Protein AF-A0A397CH59-F1 (afdb_monomer)

Nearest PDB structures (foldseek):
  8id3-assembly1_R  TM=2.726E-01  e=2.733E+00  Homo sapiens
  3mcp-assembly1_A-2  TM=2.214E-01  e=2.429E+00  Parabacteroides distasonis ATCC 8503

Sequence (285 aa):
MMFSPLYADVLRYLHLVAGNGPWDLSLIMVASLFAWSWMGVLTCVQHVPCPVAWRHRPLAYSAPVFVNTNLALFLGLQMAKDRGFVEFFEFWADAHPLLGIQVHSVAMNAGAYGLDGTTPVIYKLLPDIAMCLGISWVVSIISAASSNGWDCRLDTAWTAHNSFLQSVGVPRWVTCMSLDKRNAIPIGKDKLYCKPSTLVLMGYTSVHSAAVMSMNTNAREENHAMEHFVLGIYDLIRAIMPVLRRRRPPRVHGTIQHNAFLSAKSTVTLDATRTFVYSRGECCG

Radius of gyration: 27.12 Å; Cα contacts (8 Å, |Δi|>4): 431; chains: 1; bounding box: 58×50×87 Å

Secondary structure (DSSP, 8-state):
----HHHHHHHHHHHHHH-HHHHHHHHHHHHHHHHHHHHHHHHHHTTSPPPTTTTT-PEE--HHHHHHHHHHHHHHHHHHTTTTTTSHHHHHH-S-BS-EEEETTEEEE-S-B-TT-PPPHHHHHHHHHHHHHHHHHHHHHHHHHHHHTS-SB---GGGGG-HHHHHH---SSEE-S--SGGGEEEETTTEEEE-HHHHHHTTEEEEEEHHHHHHTTS--------PEEEEEGGGHHHHHS-GGG-SSPPBP-EEEETTEEEEPPTT-B--TTS-EEEE----B-

Foldseek 3Di:
DDLDLVQLLVCLVCCVPPDDPSNLVNQLSNLQVVLVVVVVVLVVVQPPDFDPVQQQWAFEFASVQLSVQLSVQLSVVCVVVVVRDPCSPCLRFVFDQPDWDQDPNDTHRPPHTDPVGHDRNCVVSVVSSVVSNVVSRVVRLCVRCVVVVNDRIARQVLLVVFPLCVLVDDGRHYDNQPNHQVQWDDDPDDHTWHALVSCVVVQKFWKFFPVVVVVVVPDDDDDPFRKIFIFGNVCVVLLQDDLVPNPDFGFTQFIAGPQETDGDDRPDGPDSNTHIDTDSDDTHD

Organism: Aphanomyces astaci (NCBI:txid112090)

Mean predicted aligned error: 10.59 Å

pLDDT: mean 81.08, std 12.79, range [35.38, 97.31]

Solvent-accessible surface area (backbone atoms only — not comparable to full-atom values): 15897 Å² total; per-residue (Å²): 134,88,70,53,67,62,52,44,53,51,40,59,79,38,35,94,80,65,43,64,65,63,45,52,52,32,50,52,38,44,46,48,48,53,49,54,47,50,52,49,51,56,56,57,54,46,71,54,87,64,58,81,92,39,44,42,45,18,36,33,30,32,62,70,50,24,50,52,42,24,43,52,49,42,51,53,51,46,61,76,62,39,73,66,78,77,45,43,65,66,72,68,48,55,40,62,66,74,38,67,42,72,57,94,92,41,82,39,76,61,82,41,57,48,92,84,45,62,75,62,53,62,71,73,44,42,64,55,49,54,50,27,47,53,52,17,48,52,52,10,24,52,56,32,6,59,78,63,72,67,44,44,52,39,61,36,63,66,47,79,76,15,50,49,46,62,72,74,58,74,67,33,57,56,36,68,68,79,64,38,67,88,56,36,43,77,60,78,96,86,45,59,19,42,34,33,69,54,41,43,76,74,45,29,41,29,31,31,57,46,72,62,63,73,53,62,80,79,54,98,75,76,94,70,66,75,59,31,39,30,28,46,48,85,38,47,65,55,45,56,46,57,55,96,75,51,88,64,65,38,57,34,54,23,38,35,46,89,41,37,40,44,78,42,58,90,84,40,51,51,65,65,88,57,56,35,39,86,40,84,55,64,46,39,37

Structure (mmCIF, N/CA/C/O backbone):
data_AF-A0A397CH59-F1
#
_entry.id   AF-A0A397CH59-F1
#
loop_
_atom_site.group_PDB
_atom_site.id
_atom_site.type_symbol
_atom_site.label_atom_id
_atom_site.label_alt_id
_atom_site.label_comp_id
_atom_site.label_asym_id
_atom_site.label_entity_id
_atom_site.label_seq_id
_atom_site.pdbx_PDB_ins_code
_atom_site.Cartn_x
_atom_site.Cartn_y
_atom_site.Cartn_z
_atom_site.occupancy
_atom_site.B_iso_or_equiv
_atom_site.auth_seq_id
_atom_site.auth_comp_id
_atom_site.auth_asym_id
_atom_site.auth_atom_id
_atom_site.pdbx_PDB_model_num
ATOM 1 N N . MET A 1 1 ? -3.020 15.365 -5.190 1.00 41.78 1 MET A N 1
ATOM 2 C CA . MET A 1 1 ? -1.987 15.191 -6.231 1.00 41.78 1 MET A CA 1
ATOM 3 C C . MET A 1 1 ? -2.529 14.219 -7.259 1.00 41.78 1 MET A C 1
ATOM 5 O O . MET A 1 1 ? -2.936 13.132 -6.873 1.00 41.78 1 MET A O 1
ATOM 9 N N . MET A 1 2 ? -2.632 14.631 -8.522 1.00 47.19 2 MET A N 1
ATOM 10 C CA . MET A 1 2 ? -2.985 13.722 -9.613 1.00 47.19 2 MET A CA 1
ATOM 11 C C . MET A 1 2 ? -1.705 13.021 -10.062 1.00 47.19 2 MET A C 1
ATOM 13 O O . MET A 1 2 ? -0.822 13.650 -10.635 1.00 47.19 2 MET A O 1
ATOM 17 N N . PHE A 1 3 ? -1.573 11.740 -9.733 1.00 63.91 3 PHE A N 1
ATOM 18 C CA . PHE A 1 3 ? -0.458 10.919 -10.185 1.00 63.91 3 PHE A CA 1
ATOM 19 C C . PHE A 1 3 ? -0.757 10.460 -11.611 1.00 63.91 3 PHE A C 1
ATOM 21 O O . PHE A 1 3 ? -1.622 9.611 -11.809 1.00 63.91 3 PHE A O 1
ATOM 28 N N . SER A 1 4 ? -0.095 11.053 -12.603 1.00 74.06 4 SER A N 1
ATOM 29 C CA . SER A 1 4 ? -0.271 10.665 -14.002 1.00 74.06 4 SER A CA 1
ATOM 30 C C . SER A 1 4 ? 1.079 10.343 -14.638 1.00 74.06 4 SER A C 1
ATOM 32 O O . SER A 1 4 ? 1.980 11.184 -14.571 1.00 74.06 4 SER A O 1
ATOM 34 N N . PRO A 1 5 ? 1.227 9.180 -15.300 1.00 77.44 5 PRO A N 1
ATOM 35 C CA . PRO A 1 5 ? 2.421 8.868 -16.086 1.00 77.44 5 PRO A CA 1
ATOM 36 C C . PRO A 1 5 ? 2.626 9.847 -17.254 1.00 77.44 5 PRO A C 1
ATOM 38 O O . PRO A 1 5 ? 3.730 9.951 -17.777 1.00 77.44 5 PRO A O 1
ATOM 41 N N . LEU A 1 6 ? 1.599 10.626 -17.613 1.00 81.94 6 LEU A N 1
ATOM 42 C CA . LEU A 1 6 ? 1.685 11.679 -18.623 1.00 81.94 6 LEU A CA 1
ATOM 43 C C . LEU A 1 6 ? 2.684 12.782 -18.242 1.00 81.94 6 LEU A C 1
ATOM 45 O O . LEU A 1 6 ? 3.322 13.349 -19.121 1.00 81.94 6 LEU A O 1
ATOM 49 N N . TYR A 1 7 ? 2.880 13.058 -16.946 1.00 83.38 7 TYR A N 1
ATOM 50 C CA . TYR A 1 7 ? 3.897 14.023 -16.512 1.00 83.38 7 TYR A CA 1
ATOM 51 C C . TYR A 1 7 ? 5.309 13.562 -16.865 1.00 83.38 7 TYR A C 1
ATOM 53 O O . TYR A 1 7 ? 6.099 14.370 -17.348 1.00 83.38 7 TYR A O 1
ATOM 61 N N . ALA A 1 8 ? 5.607 12.275 -16.672 1.00 82.56 8 ALA A N 1
ATOM 62 C CA . ALA A 1 8 ? 6.886 11.709 -17.084 1.00 82.56 8 ALA A CA 1
ATOM 63 C C . ALA A 1 8 ? 7.049 11.801 -18.611 1.00 82.56 8 ALA A C 1
ATOM 65 O O . ALA A 1 8 ? 8.122 12.149 -19.087 1.00 82.56 8 ALA A O 1
ATOM 66 N N . ASP A 1 9 ? 5.977 11.582 -19.380 1.00 80.56 9 ASP A N 1
ATOM 67 C CA . ASP A 1 9 ? 6.028 11.635 -20.848 1.00 80.56 9 ASP A CA 1
ATOM 68 C C . ASP A 1 9 ? 6.232 13.050 -21.419 1.00 80.56 9 ASP A C 1
ATOM 70 O O . ASP A 1 9 ? 6.810 13.199 -22.492 1.00 80.56 9 ASP A O 1
ATOM 74 N N . VAL A 1 10 ? 5.803 14.091 -20.697 1.00 81.31 10 VAL A N 1
ATOM 75 C CA . VAL A 1 10 ? 6.032 15.499 -21.069 1.00 81.31 10 VAL A CA 1
ATOM 76 C C . VAL A 1 10 ? 7.408 15.982 -20.616 1.00 81.31 10 VAL A C 1
ATOM 78 O O . VAL A 1 10 ? 8.150 16.570 -21.402 1.00 81.31 10 VAL A O 1
ATOM 81 N N . LEU A 1 11 ? 7.765 15.735 -19.351 1.00 80.75 11 LEU A N 1
ATOM 82 C CA . LEU A 1 11 ? 9.043 16.179 -18.775 1.00 80.75 11 LEU A CA 1
ATOM 83 C C . LEU A 1 11 ? 10.240 15.544 -19.469 1.00 80.75 11 LEU A C 1
ATOM 85 O O . LEU A 1 11 ? 11.307 16.144 -19.545 1.00 80.75 11 LEU A O 1
ATOM 89 N N . ARG A 1 12 ? 9.993 14.385 -20.063 1.00 76.19 12 ARG A N 1
ATOM 90 C CA . ARG A 1 12 ? 10.814 13.723 -21.054 1.00 76.19 12 ARG A CA 1
ATOM 91 C C . ARG A 1 12 ? 11.397 14.634 -22.127 1.00 76.19 12 ARG A C 1
ATOM 93 O O . ARG A 1 12 ? 12.609 14.726 -22.296 1.00 76.19 12 ARG A O 1
ATOM 100 N N . TYR A 1 13 ? 10.527 15.355 -22.822 1.00 73.31 13 TYR A N 1
ATOM 101 C CA . TYR A 1 13 ? 10.918 16.226 -23.928 1.00 73.31 13 TYR A CA 1
ATOM 102 C C . TYR A 1 13 ? 11.491 17.561 -23.446 1.00 73.31 13 TYR A C 1
ATOM 104 O O . TYR A 1 13 ? 12.192 18.245 -24.186 1.00 73.31 13 TYR A O 1
ATOM 112 N N . LEU A 1 14 ? 11.202 17.933 -22.198 1.00 73.25 14 LEU A N 1
ATOM 113 C CA . LEU A 1 14 ? 11.647 19.183 -21.590 1.00 73.25 14 LEU A CA 1
ATOM 114 C C . LEU A 1 14 ? 12.904 19.016 -20.734 1.00 73.25 14 LEU A C 1
ATOM 116 O O . LEU A 1 14 ? 13.355 19.998 -20.156 1.00 73.25 14 LEU A O 1
ATOM 120 N N . HIS A 1 15 ? 13.483 17.817 -20.646 1.00 69.69 15 HIS A N 1
ATOM 121 C CA . HIS A 1 15 ? 14.574 17.514 -19.719 1.00 69.69 15 HIS A CA 1
ATOM 122 C C . HIS A 1 15 ? 15.790 18.438 -19.904 1.00 69.69 15 HIS A C 1
ATOM 124 O O . HIS A 1 15 ? 16.300 18.981 -18.926 1.00 69.69 15 HIS A O 1
ATOM 130 N N . LEU A 1 16 ? 16.181 18.722 -21.155 1.00 67.25 16 LEU A N 1
ATOM 131 C CA . LEU A 1 16 ? 17.279 19.648 -21.476 1.00 67.25 16 LEU A CA 1
ATOM 132 C C . LEU A 1 16 ? 17.027 21.094 -21.011 1.00 67.25 16 LEU A C 1
ATOM 134 O O . LEU A 1 16 ? 17.977 21.837 -20.788 1.00 67.25 16 LEU A O 1
ATOM 138 N N . VAL A 1 17 ? 15.761 21.499 -20.873 1.00 73.19 17 VAL A N 1
ATOM 139 C CA . VAL A 1 17 ? 15.362 22.862 -20.478 1.00 73.19 17 VAL A CA 1
ATOM 140 C C . VAL A 1 17 ? 15.054 22.941 -18.980 1.00 73.19 17 VAL A C 1
ATOM 142 O O . VAL A 1 17 ? 15.356 23.936 -18.329 1.00 73.19 17 VAL A O 1
ATOM 145 N N . ALA A 1 18 ? 14.440 21.895 -18.428 1.00 70.62 18 ALA A N 1
ATOM 146 C CA . ALA A 1 18 ? 13.916 21.850 -17.067 1.00 70.62 18 ALA A CA 1
ATOM 147 C C . ALA A 1 18 ? 14.916 21.281 -16.042 1.00 70.62 18 ALA A C 1
ATOM 149 O O . ALA A 1 18 ? 14.744 21.487 -14.839 1.00 70.62 18 ALA A O 1
ATOM 150 N N . GLY A 1 19 ? 15.953 20.574 -16.499 1.00 71.00 19 GLY A N 1
ATOM 151 C CA . GLY A 1 19 ? 16.935 19.905 -15.648 1.00 71.00 19 GLY A CA 1
ATOM 152 C C . GLY A 1 19 ? 16.398 18.648 -14.949 1.00 71.00 19 GLY A C 1
ATOM 153 O O . GLY A 1 19 ? 15.284 18.182 -15.198 1.00 71.00 19 GLY A O 1
ATOM 154 N N . ASN A 1 20 ? 17.209 18.090 -14.044 1.00 73.69 20 ASN A N 1
ATOM 155 C CA . ASN A 1 20 ? 16.953 16.778 -13.428 1.00 73.69 20 ASN A CA 1
ATOM 156 C C . ASN A 1 20 ? 15.837 16.789 -12.370 1.00 73.69 20 ASN A C 1
ATOM 158 O O . ASN A 1 20 ? 15.101 15.816 -12.245 1.00 73.69 20 ASN A O 1
ATOM 162 N N . GLY A 1 21 ? 15.654 17.894 -11.640 1.00 80.75 21 GLY A N 1
ATOM 163 C CA . GLY A 1 21 ? 14.713 17.951 -10.511 1.00 80.75 21 GLY A CA 1
ATOM 164 C C . GLY A 1 21 ? 13.260 17.600 -10.877 1.00 80.75 21 GLY A C 1
ATOM 165 O O . GLY A 1 21 ? 12.669 16.725 -10.239 1.00 80.75 21 GLY A O 1
ATOM 166 N N . PRO A 1 22 ? 12.661 18.235 -11.903 1.00 83.56 22 PRO A N 1
ATOM 167 C CA . PRO A 1 22 ? 11.305 17.907 -12.344 1.00 83.56 22 PRO A CA 1
ATOM 168 C C . PRO A 1 22 ? 11.162 16.461 -12.831 1.00 83.56 22 PRO A C 1
ATOM 170 O O . PRO A 1 22 ? 10.148 15.818 -12.554 1.00 83.56 22 PRO A O 1
ATOM 173 N N . TRP A 1 23 ? 12.180 15.938 -13.520 1.00 82.19 23 TRP A N 1
ATOM 174 C CA . TRP A 1 23 ? 12.207 14.554 -13.990 1.00 82.19 23 TRP A CA 1
ATOM 175 C C . TRP A 1 23 ? 12.175 13.565 -12.823 1.00 82.19 23 TRP A C 1
ATOM 177 O O . TRP A 1 23 ? 11.282 12.715 -12.771 1.00 82.19 23 TRP A O 1
ATOM 187 N N . ASP A 1 24 ? 13.049 13.741 -11.834 1.00 85.19 24 ASP A N 1
ATOM 188 C CA . ASP A 1 24 ? 13.099 12.886 -10.647 1.00 85.19 24 ASP A CA 1
ATOM 189 C C . ASP A 1 24 ? 11.774 12.931 -9.877 1.00 85.19 24 ASP A C 1
ATOM 191 O O . ASP A 1 24 ? 11.236 11.896 -9.483 1.00 85.19 24 ASP A O 1
ATOM 195 N N . LEU A 1 25 ? 11.169 14.116 -9.741 1.00 87.69 25 LEU A N 1
ATOM 196 C CA . LEU A 1 25 ? 9.856 14.268 -9.112 1.00 87.69 25 LEU A CA 1
ATOM 197 C C . LEU A 1 25 ? 8.757 13.510 -9.874 1.00 87.69 25 LEU A C 1
ATOM 199 O O . LEU A 1 25 ? 7.879 12.902 -9.256 1.00 87.69 25 LEU A O 1
ATOM 203 N N . SER A 1 26 ? 8.815 13.486 -11.205 1.00 87.81 26 SER A N 1
ATOM 204 C CA . SER A 1 26 ? 7.884 12.701 -12.019 1.00 87.81 26 SER A CA 1
ATOM 205 C C . SER A 1 26 ? 8.053 11.194 -11.800 1.00 87.81 26 SER A C 1
ATOM 207 O O . SER A 1 26 ? 7.057 10.478 -11.668 1.00 87.81 26 SER A O 1
ATOM 209 N N . LEU A 1 27 ? 9.293 10.718 -11.644 1.00 88.31 27 LEU A N 1
ATOM 210 C CA . LEU A 1 27 ? 9.598 9.323 -11.324 1.00 88.31 27 LEU A CA 1
ATOM 211 C C . LEU A 1 27 ? 9.091 8.941 -9.926 1.00 88.31 27 LEU A C 1
ATOM 213 O O . LEU A 1 27 ? 8.501 7.871 -9.768 1.00 88.31 27 LEU A O 1
ATOM 217 N N . ILE A 1 28 ? 9.225 9.833 -8.935 1.00 90.38 28 ILE A N 1
ATOM 218 C CA . ILE A 1 28 ? 8.645 9.666 -7.589 1.00 90.38 28 ILE A CA 1
ATOM 219 C C . ILE A 1 28 ? 7.129 9.478 -7.673 1.00 90.38 28 ILE A C 1
ATOM 221 O O . ILE A 1 28 ? 6.566 8.589 -7.024 1.00 90.38 28 ILE A O 1
ATOM 225 N N . MET A 1 29 ? 6.455 10.309 -8.471 1.00 90.75 29 MET A N 1
ATOM 226 C CA . MET A 1 29 ? 5.006 10.241 -8.648 1.00 90.75 29 MET A CA 1
ATOM 227 C C . MET A 1 29 ? 4.575 8.924 -9.296 1.00 90.75 29 MET A C 1
ATOM 229 O O . MET A 1 29 ? 3.619 8.304 -8.827 1.00 90.75 29 MET A O 1
ATOM 233 N N . VAL A 1 30 ? 5.288 8.473 -10.332 1.00 90.44 30 VAL A N 1
ATOM 234 C CA . VAL A 1 30 ? 5.025 7.186 -10.987 1.00 90.44 30 VAL A CA 1
ATOM 235 C C . VAL A 1 30 ? 5.247 6.031 -10.007 1.00 90.44 30 VAL A C 1
ATOM 237 O O . VAL A 1 30 ? 4.335 5.236 -9.798 1.00 90.44 30 VAL A O 1
ATOM 240 N N . ALA A 1 31 ? 6.393 5.965 -9.326 1.00 92.12 31 ALA A N 1
ATOM 241 C CA . ALA A 1 31 ? 6.678 4.912 -8.347 1.00 92.12 31 ALA A CA 1
ATOM 242 C C . ALA A 1 31 ? 5.626 4.851 -7.229 1.00 92.12 31 ALA A C 1
ATOM 244 O O . ALA A 1 31 ? 5.164 3.769 -6.857 1.00 92.12 31 ALA A O 1
ATOM 245 N N . SER A 1 32 ? 5.205 6.017 -6.731 1.00 92.44 32 SER A N 1
ATOM 246 C CA . SER A 1 32 ? 4.152 6.127 -5.720 1.00 92.44 32 SER A CA 1
ATOM 247 C C . SER A 1 32 ? 2.824 5.582 -6.241 1.00 92.44 32 SER A C 1
ATOM 249 O O . SER A 1 32 ? 2.187 4.785 -5.557 1.00 92.44 32 SER A O 1
ATOM 251 N N . LEU A 1 33 ? 2.414 5.957 -7.459 1.00 92.31 33 LEU A N 1
ATOM 252 C CA . LEU A 1 33 ? 1.176 5.470 -8.073 1.00 92.31 33 LEU A CA 1
ATOM 253 C C . LEU A 1 33 ? 1.125 3.942 -8.108 1.00 92.31 33 LEU A C 1
ATOM 255 O O . LEU A 1 33 ? 0.115 3.364 -7.712 1.00 92.31 33 LEU A O 1
ATOM 259 N N . PHE A 1 34 ? 2.203 3.287 -8.542 1.00 92.31 34 PHE A N 1
ATOM 260 C CA . PHE A 1 34 ? 2.253 1.826 -8.614 1.00 92.31 34 PHE A CA 1
ATOM 261 C C . PHE A 1 34 ? 2.260 1.170 -7.229 1.00 92.31 34 PHE A C 1
ATOM 263 O O . PHE A 1 34 ? 1.539 0.193 -7.031 1.00 92.31 34 PHE A O 1
ATOM 270 N N . ALA A 1 35 ? 2.980 1.726 -6.249 1.00 93.88 35 ALA A N 1
ATOM 271 C CA . ALA A 1 35 ? 2.952 1.224 -4.874 1.00 93.88 35 ALA A CA 1
ATOM 272 C C . ALA A 1 35 ? 1.540 1.303 -4.260 1.00 93.88 35 ALA A C 1
ATOM 274 O O . ALA A 1 35 ? 1.030 0.313 -3.729 1.00 93.88 35 ALA A O 1
ATOM 275 N N . TRP A 1 36 ? 0.862 2.448 -4.386 1.00 93.06 36 TRP A N 1
ATOM 276 C CA . TRP A 1 36 ? -0.514 2.605 -3.901 1.00 93.06 36 TRP A CA 1
ATOM 277 C C . TRP A 1 36 ? -1.504 1.730 -4.675 1.00 93.06 36 TRP A C 1
ATOM 279 O O . TRP A 1 36 ? -2.408 1.150 -4.075 1.00 93.06 36 TRP A O 1
ATOM 289 N N . SER A 1 37 ? -1.312 1.576 -5.988 1.00 93.50 37 SER A N 1
ATOM 290 C CA . SER A 1 37 ? -2.132 0.684 -6.816 1.00 93.50 37 SER A CA 1
ATOM 291 C C . SER A 1 37 ? -1.987 -0.771 -6.375 1.00 93.50 37 SER A C 1
ATOM 293 O O . SER A 1 37 ? -2.992 -1.469 -6.258 1.00 93.50 37 SER A O 1
ATOM 295 N N . TRP A 1 38 ? -0.771 -1.216 -6.042 1.00 94.81 38 TRP A N 1
ATOM 296 C CA . TRP A 1 38 ? -0.529 -2.548 -5.487 1.00 94.81 38 TRP A CA 1
ATOM 297 C C . TRP A 1 38 ? -1.268 -2.760 -4.162 1.00 94.81 38 TRP A C 1
ATOM 299 O O . TRP A 1 38 ? -1.958 -3.763 -3.996 1.00 94.81 38 TRP A O 1
ATOM 309 N N . MET A 1 39 ? -1.227 -1.788 -3.246 1.00 93.06 39 MET A N 1
ATOM 310 C CA . MET A 1 39 ? -2.022 -1.844 -2.009 1.00 93.06 39 MET A CA 1
ATOM 311 C C . MET A 1 39 ? -3.535 -1.878 -2.286 1.00 93.06 39 MET A C 1
ATOM 313 O O . MET A 1 39 ? -4.278 -2.581 -1.595 1.00 93.06 39 MET A O 1
ATOM 317 N N . GLY A 1 40 ? -3.998 -1.170 -3.320 1.00 92.69 40 GLY A N 1
ATOM 318 C CA . GLY A 1 40 ? -5.373 -1.253 -3.814 1.00 92.69 40 GLY A CA 1
ATOM 319 C C . GLY A 1 40 ? -5.736 -2.665 -4.278 1.00 92.69 40 GLY A C 1
ATOM 320 O O . GLY A 1 40 ? -6.742 -3.217 -3.834 1.00 92.69 40 GLY A O 1
ATOM 321 N N . VAL A 1 41 ? -4.876 -3.300 -5.081 1.00 94.00 41 VAL A N 1
ATOM 322 C CA . VAL A 1 41 ? -5.036 -4.701 -5.507 1.00 94.00 41 VAL A CA 1
ATOM 323 C C . VAL A 1 41 ? -5.093 -5.636 -4.297 1.00 94.00 41 VAL A C 1
ATOM 325 O O . VAL A 1 41 ? -6.014 -6.444 -4.201 1.00 94.00 41 VAL A O 1
ATOM 328 N N . LEU A 1 42 ? -4.187 -5.491 -3.326 1.00 92.69 42 LEU A N 1
ATOM 329 C CA . LEU A 1 42 ? -4.191 -6.295 -2.096 1.00 92.69 42 LEU A CA 1
ATOM 330 C C . LEU A 1 42 ? -5.477 -6.122 -1.274 1.00 92.69 42 LEU A C 1
ATOM 332 O O . LEU A 1 42 ? -5.923 -7.073 -0.630 1.00 92.69 42 LEU A O 1
ATOM 336 N N . THR A 1 43 ? -6.082 -4.933 -1.305 1.00 90.69 43 THR A N 1
ATOM 337 C CA . THR A 1 43 ? -7.372 -4.647 -0.658 1.00 90.69 43 THR A CA 1
ATOM 338 C C . THR A 1 43 ? -8.516 -5.361 -1.379 1.00 90.69 43 THR A C 1
ATOM 340 O O . THR A 1 43 ? -9.363 -5.987 -0.739 1.00 90.69 43 THR A O 1
ATOM 343 N N . CYS A 1 44 ? -8.513 -5.356 -2.713 1.00 92.12 44 CYS A N 1
ATOM 344 C CA . CYS A 1 44 ? -9.464 -6.131 -3.510 1.00 92.12 44 CYS A CA 1
ATOM 345 C C . CYS A 1 44 ? -9.326 -7.637 -3.237 1.00 92.12 44 CYS A C 1
ATOM 347 O O . CYS A 1 44 ? -10.331 -8.311 -3.019 1.00 92.12 44 CYS A O 1
ATOM 349 N N . VAL A 1 45 ? -8.095 -8.150 -3.134 1.00 91.88 45 VAL A N 1
ATOM 350 C CA . VAL A 1 45 ? -7.813 -9.561 -2.811 1.00 91.88 45 VAL A CA 1
ATOM 351 C C . VAL A 1 45 ? -8.415 -9.979 -1.463 1.00 91.88 45 VAL A C 1
ATOM 353 O O . VAL A 1 45 ? -8.832 -11.126 -1.325 1.00 91.88 45 VAL A O 1
ATOM 356 N N . GLN A 1 46 ? -8.578 -9.069 -0.491 1.00 90.19 46 GLN A N 1
ATOM 357 C CA . GLN A 1 46 ? -9.240 -9.402 0.784 1.00 90.19 46 GLN A CA 1
ATOM 358 C C . GLN A 1 46 ? -10.693 -9.881 0.623 1.00 90.19 46 GLN A C 1
ATOM 360 O O . GLN A 1 46 ? -11.197 -10.595 1.493 1.00 90.19 46 GLN A O 1
ATOM 365 N N . HIS A 1 47 ? -11.363 -9.523 -0.476 1.00 87.94 47 HIS A N 1
ATOM 366 C CA . HIS A 1 47 ? -12.744 -9.929 -0.750 1.00 87.94 47 HIS A CA 1
ATOM 367 C C . HIS A 1 47 ? -12.844 -11.357 -1.297 1.00 87.94 47 HIS A C 1
ATOM 369 O O . HIS A 1 47 ? -13.916 -11.961 -1.238 1.00 87.94 47 HIS A O 1
ATOM 375 N N . VAL A 1 48 ? -11.735 -11.927 -1.779 1.00 90.25 48 VAL A N 1
ATOM 376 C CA . VAL A 1 48 ? -11.689 -13.307 -2.265 1.00 90.25 48 VAL A CA 1
ATOM 377 C C . VAL A 1 48 ? -11.893 -14.260 -1.078 1.00 90.25 48 VAL A C 1
ATOM 379 O O . VAL A 1 48 ? -11.234 -14.096 -0.041 1.00 90.25 48 VAL A O 1
ATOM 382 N N . PRO A 1 49 ? -12.805 -15.248 -1.177 1.00 87.94 49 PRO A N 1
ATOM 383 C CA . PRO A 1 49 ? -13.026 -16.210 -0.104 1.00 87.94 49 PRO A CA 1
ATOM 384 C C . PRO A 1 49 ? -11.728 -16.962 0.210 1.00 87.94 49 PRO A C 1
ATOM 386 O O . PRO A 1 49 ? -11.064 -17.486 -0.679 1.00 87.94 49 PRO A O 1
ATOM 389 N N . CYS A 1 50 ? -11.361 -16.991 1.491 1.00 85.50 50 CYS A N 1
ATOM 390 C CA . CYS A 1 50 ? -10.147 -17.644 1.969 1.00 85.50 50 CYS A CA 1
ATOM 391 C C . CYS A 1 50 ? -10.491 -19.045 2.508 1.00 85.50 50 CYS A C 1
ATOM 393 O O . CYS A 1 50 ? -11.479 -19.173 3.244 1.00 85.50 50 CYS A O 1
ATOM 395 N N . PRO A 1 51 ? -9.708 -20.090 2.181 1.00 87.69 51 PRO A N 1
ATOM 396 C CA . PRO A 1 51 ? -9.876 -21.418 2.762 1.00 87.69 51 PRO A CA 1
ATOM 397 C C . PRO A 1 51 ? -9.824 -21.387 4.294 1.00 87.69 51 PRO A C 1
ATOM 399 O O . PRO A 1 51 ? -9.074 -20.612 4.891 1.00 87.69 51 PRO A O 1
ATOM 402 N N . VAL A 1 52 ? -10.567 -22.284 4.950 1.00 83.31 52 VAL A N 1
ATOM 403 C CA . VAL A 1 52 ? -10.676 -22.329 6.424 1.00 83.31 52 VAL A CA 1
ATOM 404 C C . VAL A 1 52 ? -9.304 -22.441 7.100 1.00 83.31 52 VAL A C 1
ATOM 406 O O . VAL A 1 52 ? -9.060 -21.782 8.108 1.00 83.31 52 VAL A O 1
ATOM 409 N N . ALA A 1 53 ? -8.376 -23.193 6.501 1.00 82.25 53 ALA A N 1
ATOM 410 C CA . ALA A 1 53 ? -7.019 -23.371 7.015 1.00 82.25 53 ALA A CA 1
ATOM 411 C C . ALA A 1 53 ? -6.190 -22.070 7.065 1.00 82.25 53 ALA A C 1
ATOM 413 O O . ALA A 1 53 ? -5.235 -21.980 7.835 1.00 82.25 53 ALA A O 1
ATOM 414 N N . TRP A 1 54 ? -6.511 -21.080 6.227 1.00 81.12 54 TRP A N 1
ATOM 415 C CA . TRP A 1 54 ? -5.734 -19.843 6.067 1.00 81.12 54 TRP A CA 1
ATOM 416 C C . TRP A 1 54 ? -6.447 -18.620 6.654 1.00 81.12 54 TRP A C 1
ATOM 418 O O . TRP A 1 54 ? -5.832 -17.570 6.824 1.00 81.12 54 TRP A O 1
ATOM 428 N N . ARG A 1 55 ? -7.718 -18.769 7.046 1.00 82.31 55 ARG A N 1
ATOM 429 C CA . ARG A 1 55 ? -8.591 -17.687 7.521 1.00 82.31 55 ARG A CA 1
ATOM 430 C C . ARG A 1 55 ? -8.009 -16.853 8.665 1.00 82.31 55 ARG A C 1
ATOM 432 O O . ARG A 1 55 ? -8.300 -15.667 8.741 1.00 82.31 55 ARG A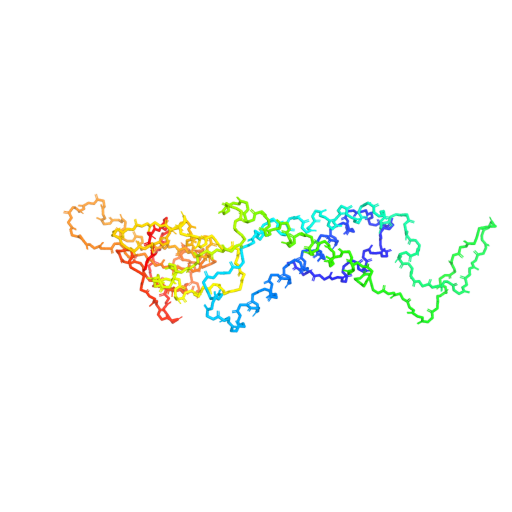 O 1
ATOM 439 N N . HIS A 1 56 ? -7.211 -17.469 9.536 1.00 86.50 56 HIS A N 1
ATOM 440 C CA . HIS A 1 56 ? -6.611 -16.814 10.704 1.00 86.50 56 HIS A CA 1
ATOM 441 C C . HIS A 1 56 ? -5.099 -16.602 10.581 1.00 86.50 56 HIS A C 1
ATOM 443 O O . HIS A 1 56 ? -4.454 -16.267 11.574 1.00 86.50 56 HIS A O 1
ATOM 449 N N . ARG A 1 57 ? -4.526 -16.812 9.389 1.00 89.31 57 ARG A N 1
ATOM 450 C CA . ARG A 1 57 ? -3.078 -16.742 9.149 1.00 89.31 57 ARG A CA 1
ATOM 451 C C . ARG A 1 57 ? -2.719 -15.834 7.966 1.00 89.31 57 ARG A C 1
ATOM 453 O O . ARG A 1 57 ? -2.062 -16.306 7.035 1.00 89.31 57 ARG A O 1
ATOM 460 N N . PRO A 1 58 ? -3.138 -14.552 7.973 1.00 91.81 58 PRO A N 1
ATOM 461 C CA . PRO A 1 58 ? -2.765 -13.626 6.915 1.00 91.81 58 PRO A CA 1
ATOM 462 C C . PRO A 1 58 ? -1.249 -13.395 6.898 1.00 91.81 58 PRO A C 1
ATOM 464 O O . PRO A 1 58 ? -0.580 -13.412 7.937 1.00 91.81 58 PRO A O 1
ATOM 467 N N . LEU A 1 59 ? -0.711 -13.151 5.706 1.00 92.88 59 LEU A N 1
ATOM 468 C CA . LEU A 1 59 ? 0.681 -12.763 5.510 1.00 92.88 59 LEU A CA 1
ATOM 469 C C . LEU A 1 59 ? 0.896 -11.334 6.026 1.00 92.88 59 LEU A C 1
ATOM 471 O O . LEU A 1 59 ? 0.186 -10.414 5.618 1.00 92.88 59 LEU A O 1
ATOM 475 N N . ALA A 1 60 ? 1.866 -11.144 6.912 1.00 92.94 60 ALA A N 1
ATOM 476 C CA . ALA A 1 60 ? 2.220 -9.836 7.437 1.00 92.94 60 ALA A CA 1
ATOM 477 C C . ALA A 1 60 ? 3.220 -9.128 6.509 1.00 92.94 60 ALA A C 1
ATOM 479 O O . ALA A 1 60 ? 4.179 -9.739 6.039 1.00 92.94 60 ALA A O 1
ATOM 480 N N . TYR A 1 61 ? 3.020 -7.833 6.271 1.00 94.69 61 TYR A N 1
ATOM 481 C CA . TYR A 1 61 ? 3.982 -6.979 5.570 1.00 94.69 61 TYR A CA 1
ATOM 482 C C . TYR A 1 61 ? 4.020 -5.576 6.182 1.00 94.69 61 TYR A C 1
ATOM 484 O O . TYR A 1 61 ? 3.048 -5.115 6.779 1.00 94.69 61 TYR A O 1
ATOM 492 N N . SER A 1 62 ? 5.137 -4.869 6.021 1.00 93.69 62 SER A N 1
ATOM 493 C CA . SER A 1 62 ? 5.275 -3.488 6.488 1.00 93.69 62 SER A CA 1
ATOM 494 C C . SER A 1 62 ? 4.979 -2.496 5.361 1.00 93.69 62 SER A C 1
ATOM 496 O O . SER A 1 62 ? 5.806 -2.288 4.475 1.00 93.69 62 SER A O 1
ATOM 498 N N . ALA A 1 63 ? 3.807 -1.853 5.397 1.00 92.50 63 ALA A N 1
ATOM 499 C CA . ALA A 1 63 ? 3.418 -0.861 4.389 1.00 92.50 63 ALA A CA 1
ATOM 500 C C . ALA A 1 63 ? 4.391 0.337 4.284 1.00 92.50 63 ALA A C 1
ATOM 502 O O . ALA A 1 63 ? 4.750 0.695 3.161 1.00 92.50 63 ALA A O 1
ATOM 503 N N . PRO A 1 64 ? 4.895 0.929 5.391 1.00 93.12 64 PRO A N 1
ATOM 504 C CA . PRO A 1 64 ? 5.884 2.005 5.302 1.00 93.12 64 PRO A CA 1
ATOM 505 C C . PRO A 1 64 ? 7.193 1.557 4.646 1.00 93.12 64 PRO A C 1
ATOM 507 O O . PRO A 1 64 ? 7.750 2.287 3.831 1.00 93.12 64 PRO A O 1
ATOM 510 N N . VAL A 1 65 ? 7.674 0.350 4.969 1.00 95.38 65 VAL A N 1
ATOM 511 C CA . VAL A 1 65 ? 8.894 -0.204 4.358 1.00 95.38 65 VAL A CA 1
ATOM 512 C C . VAL A 1 65 ? 8.661 -0.468 2.877 1.00 95.38 65 VAL A C 1
ATOM 514 O O . VAL A 1 65 ? 9.469 -0.045 2.064 1.00 95.38 65 VAL A O 1
ATOM 517 N N . PHE A 1 66 ? 7.530 -1.071 2.508 1.00 96.62 66 PHE A N 1
ATOM 518 C CA . PHE A 1 66 ? 7.175 -1.310 1.109 1.00 96.62 66 PHE A CA 1
ATOM 519 C C . PHE A 1 66 ? 7.236 -0.027 0.268 1.00 96.62 66 PHE A C 1
ATOM 521 O O . PHE A 1 66 ? 7.965 0.026 -0.721 1.00 96.62 66 PHE A O 1
ATOM 528 N N . VAL A 1 67 ? 6.522 1.025 0.685 1.00 95.00 67 VAL A N 1
ATOM 529 C CA . VAL A 1 67 ? 6.439 2.282 -0.076 1.00 95.00 67 VAL A CA 1
ATOM 530 C C . VAL A 1 67 ? 7.803 2.973 -0.157 1.00 95.00 67 VAL A C 1
ATOM 532 O O . VAL A 1 67 ? 8.229 3.356 -1.247 1.00 95.00 67 VAL A O 1
ATOM 535 N N . ASN A 1 68 ? 8.512 3.096 0.969 1.00 94.94 68 ASN A N 1
ATOM 536 C CA . ASN A 1 68 ? 9.799 3.794 1.013 1.00 94.94 68 ASN A CA 1
ATOM 537 C C . ASN A 1 68 ? 10.898 3.033 0.259 1.00 94.94 68 ASN A C 1
ATOM 539 O O . ASN A 1 68 ? 11.672 3.641 -0.477 1.00 94.94 68 ASN A O 1
ATOM 543 N N . THR A 1 69 ? 10.955 1.707 0.397 1.00 95.75 69 THR A N 1
ATOM 544 C CA . THR A 1 69 ? 11.926 0.872 -0.319 1.00 95.75 69 THR A CA 1
ATOM 545 C C . THR A 1 69 ? 11.639 0.853 -1.815 1.00 95.75 69 THR A C 1
ATOM 547 O O . THR A 1 69 ? 12.580 0.966 -2.595 1.00 95.75 69 THR A O 1
ATOM 550 N N . ASN A 1 70 ? 10.371 0.772 -2.238 1.00 96.25 70 ASN A N 1
ATOM 551 C CA . ASN A 1 70 ? 10.013 0.863 -3.656 1.00 96.25 70 ASN A CA 1
ATOM 552 C C . ASN A 1 70 ? 10.500 2.182 -4.266 1.00 96.25 70 ASN A C 1
ATOM 554 O O . ASN A 1 70 ? 11.113 2.187 -5.331 1.00 96.25 70 ASN A O 1
ATOM 558 N N . LEU A 1 71 ? 10.265 3.291 -3.559 1.00 94.31 71 LEU A N 1
ATOM 559 C CA . LEU A 1 71 ? 10.682 4.612 -4.006 1.00 94.31 71 LEU A CA 1
ATOM 560 C C . LEU A 1 71 ? 12.207 4.720 -4.124 1.00 94.31 71 LEU A C 1
ATOM 562 O O . LEU A 1 71 ? 12.716 5.130 -5.164 1.00 94.31 71 LEU A O 1
ATOM 566 N N . ALA A 1 72 ? 12.931 4.318 -3.077 1.00 94.94 72 ALA A N 1
ATOM 567 C CA . ALA A 1 72 ? 14.387 4.390 -3.042 1.00 94.94 72 ALA A CA 1
ATOM 568 C C . ALA A 1 72 ? 15.042 3.498 -4.110 1.00 94.94 72 ALA A C 1
ATOM 570 O O . ALA A 1 72 ? 15.949 3.949 -4.806 1.00 94.94 72 ALA A O 1
ATOM 571 N N . LEU A 1 73 ? 14.566 2.257 -4.273 1.00 94.81 73 LEU A N 1
ATOM 572 C CA . LEU A 1 73 ? 15.088 1.333 -5.282 1.00 94.81 73 LEU A CA 1
ATOM 573 C C . LEU A 1 73 ? 14.825 1.836 -6.697 1.00 94.81 73 LEU A C 1
ATOM 575 O O . LEU A 1 73 ? 15.724 1.782 -7.532 1.00 94.81 73 LEU A O 1
ATOM 579 N N . PHE A 1 74 ? 13.613 2.326 -6.968 1.00 93.94 74 PHE A N 1
ATOM 580 C CA . PHE A 1 74 ? 13.266 2.795 -8.302 1.00 93.94 74 PHE A CA 1
ATOM 581 C C . PHE A 1 74 ? 14.091 4.020 -8.695 1.00 93.94 74 PHE A C 1
ATOM 583 O O . PHE A 1 74 ? 14.691 4.022 -9.767 1.00 93.94 74 PHE A O 1
ATOM 590 N N . LEU A 1 75 ? 14.192 5.020 -7.814 1.00 91.25 75 LEU A N 1
ATOM 591 C CA . LEU A 1 75 ? 15.030 6.194 -8.065 1.00 91.25 75 LEU A CA 1
ATOM 592 C C . LEU A 1 75 ? 16.502 5.814 -8.220 1.00 91.25 75 LEU A C 1
ATOM 594 O O . LEU A 1 75 ? 17.122 6.202 -9.203 1.00 91.25 75 LEU A O 1
ATOM 598 N N . GLY A 1 76 ? 17.043 5.009 -7.301 1.00 90.94 76 GLY A N 1
ATOM 599 C CA . GLY A 1 76 ? 18.438 4.575 -7.356 1.00 90.94 76 GLY A CA 1
ATOM 600 C C . GLY A 1 76 ? 18.770 3.827 -8.648 1.00 90.94 76 GLY A C 1
ATOM 601 O O . GLY A 1 76 ? 19.827 4.049 -9.229 1.00 90.94 76 GLY A O 1
ATOM 602 N N . LEU A 1 77 ? 17.846 3.001 -9.147 1.00 90.25 77 LEU A N 1
ATOM 603 C CA . LEU A 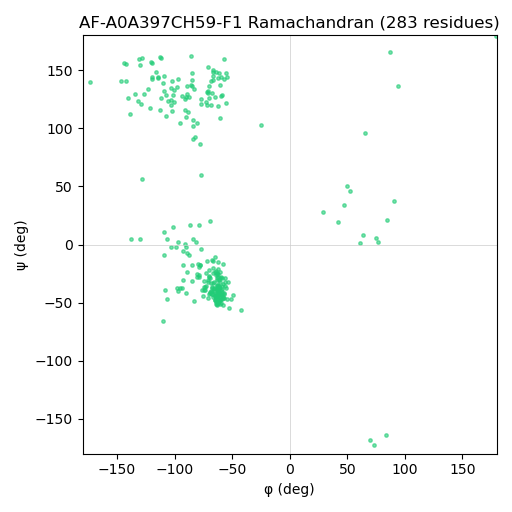1 77 ? 18.003 2.308 -10.423 1.00 90.25 77 LEU A CA 1
ATOM 604 C C . LEU A 1 77 ? 17.985 3.268 -11.618 1.00 90.25 77 LEU A C 1
ATOM 606 O O . LEU A 1 77 ? 18.792 3.101 -12.527 1.00 90.25 77 LEU A O 1
ATOM 610 N N . GLN A 1 78 ? 17.088 4.260 -11.639 1.00 86.12 78 GLN A N 1
ATOM 611 C CA . GLN A 1 78 ? 17.053 5.237 -12.735 1.00 86.12 78 GLN A CA 1
ATOM 612 C C . GLN A 1 78 ? 18.299 6.134 -12.737 1.00 86.12 78 GLN A C 1
ATOM 614 O O . GLN A 1 78 ? 18.824 6.428 -13.809 1.00 86.12 78 GLN A O 1
ATOM 619 N N . MET A 1 79 ? 18.812 6.499 -11.555 1.00 83.12 79 MET A N 1
ATOM 620 C CA . MET A 1 79 ? 20.079 7.224 -11.419 1.00 83.12 79 MET A CA 1
ATOM 621 C C . MET A 1 79 ? 21.264 6.375 -11.888 1.00 83.12 79 MET A C 1
ATOM 623 O O . MET A 1 79 ? 22.094 6.859 -12.640 1.00 83.12 79 MET A O 1
ATOM 627 N N . ALA A 1 80 ? 21.324 5.095 -11.508 1.00 84.62 80 ALA A N 1
ATOM 628 C CA . ALA A 1 80 ? 22.405 4.196 -11.918 1.00 84.62 80 ALA A CA 1
ATOM 629 C C . ALA A 1 80 ? 22.439 3.920 -13.431 1.00 84.62 80 ALA A C 1
ATOM 631 O O . ALA A 1 80 ? 23.484 3.548 -13.957 1.00 84.62 80 ALA A O 1
ATOM 632 N N . LYS A 1 81 ? 21.304 4.068 -14.121 1.00 78.25 81 LYS A N 1
ATOM 633 C CA . LYS A 1 81 ? 21.203 3.906 -15.577 1.00 78.25 81 LYS A CA 1
ATOM 634 C C . LYS A 1 81 ? 21.416 5.210 -16.353 1.00 78.25 81 LYS A C 1
ATOM 636 O O . LYS A 1 81 ? 21.270 5.194 -17.567 1.00 78.25 81 LYS A O 1
ATOM 641 N N . ASP A 1 82 ? 21.682 6.335 -15.682 1.00 70.81 82 ASP A N 1
ATOM 642 C CA . ASP A 1 82 ? 21.823 7.659 -16.311 1.00 70.81 82 ASP A CA 1
ATOM 643 C C . ASP A 1 82 ? 20.699 7.997 -17.311 1.00 70.81 82 ASP A C 1
ATOM 645 O O . ASP A 1 82 ? 20.899 8.716 -18.297 1.00 70.81 82 ASP A O 1
ATOM 649 N N . ARG A 1 83 ? 19.475 7.519 -17.031 1.00 64.56 83 ARG A N 1
ATOM 650 C CA . ARG A 1 83 ? 18.286 7.611 -17.905 1.00 64.56 83 ARG A CA 1
ATOM 651 C C . ARG A 1 83 ? 17.713 9.026 -18.081 1.00 64.56 83 ARG A C 1
ATOM 653 O O . ARG A 1 83 ? 16.560 9.195 -18.462 1.00 64.56 83 ARG A O 1
ATOM 660 N N . GLY A 1 84 ? 18.526 10.042 -17.806 1.00 57.59 84 GLY A N 1
ATOM 661 C CA . GLY A 1 84 ? 18.278 11.448 -18.106 1.00 57.59 84 GLY A CA 1
ATOM 662 C C . GLY A 1 84 ? 19.205 11.960 -19.209 1.00 57.59 84 GLY A C 1
ATOM 663 O O . GLY A 1 84 ? 18.742 12.282 -20.299 1.00 57.59 84 GLY A O 1
ATOM 664 N N . PHE A 1 85 ? 20.515 12.007 -18.940 1.00 51.72 85 PHE A N 1
ATOM 665 C CA . PHE A 1 85 ? 21.478 12.772 -19.743 1.00 51.72 85 PHE A CA 1
ATOM 666 C C . PHE A 1 85 ? 22.203 11.966 -20.837 1.00 51.72 85 PHE A C 1
ATOM 668 O O . PHE A 1 85 ? 22.442 12.502 -21.916 1.00 51.72 85 PHE A O 1
ATOM 675 N N . VAL A 1 86 ? 22.558 10.697 -20.592 1.00 51.72 86 VAL A N 1
ATOM 676 C CA . VAL A 1 86 ? 23.479 9.939 -21.472 1.00 51.72 86 VAL A CA 1
ATOM 677 C C . VAL A 1 86 ? 22.735 9.047 -22.467 1.00 51.72 86 VAL A C 1
ATOM 679 O O . VAL A 1 86 ? 23.062 9.050 -23.651 1.00 51.72 86 VAL A O 1
ATOM 682 N N . GLU A 1 87 ? 21.655 8.384 -22.049 1.00 54.84 87 GLU A N 1
ATOM 683 C CA . GLU A 1 87 ? 20.751 7.654 -22.959 1.00 54.84 87 GLU A CA 1
ATOM 684 C C . GLU A 1 87 ? 19.778 8.608 -23.705 1.00 54.84 87 GLU A C 1
ATOM 686 O O . GLU A 1 87 ? 18.762 8.177 -24.254 1.00 54.84 87 GLU A O 1
ATOM 691 N N . PHE A 1 88 ? 20.069 9.923 -23.740 1.00 53.59 88 PHE A N 1
ATOM 692 C CA . PHE A 1 88 ? 19.116 10.977 -24.112 1.00 53.59 88 PHE A CA 1
ATOM 693 C C . PHE A 1 88 ? 18.571 10.877 -25.559 1.00 53.59 88 PHE A C 1
ATOM 695 O O . PHE A 1 88 ? 17.452 11.287 -25.855 1.00 53.59 88 PHE A O 1
ATOM 702 N N . PHE A 1 89 ? 19.320 10.310 -26.500 1.00 55.81 89 PHE A N 1
ATOM 703 C CA . PHE A 1 89 ? 18.829 10.213 -27.880 1.00 55.81 89 PHE A CA 1
ATOM 704 C C . PHE A 1 89 ? 18.049 8.924 -28.150 1.00 55.81 89 PHE A C 1
ATOM 706 O O . PHE A 1 89 ? 16.983 8.983 -28.761 1.00 55.81 89 PHE A O 1
ATOM 713 N N . GLU A 1 90 ? 18.509 7.780 -27.644 1.00 59.69 90 GLU A N 1
ATOM 714 C CA . GLU A 1 90 ? 17.830 6.492 -27.845 1.00 59.69 90 GLU A CA 1
ATOM 715 C C . GLU A 1 90 ? 16.579 6.356 -26.966 1.00 59.69 90 GLU A C 1
ATOM 717 O O . GLU A 1 90 ? 15.536 5.878 -27.415 1.00 59.69 90 GLU A O 1
ATOM 722 N N . PHE A 1 91 ? 16.632 6.836 -25.719 1.00 61.78 91 PHE A N 1
ATOM 723 C CA . PHE A 1 91 ? 15.511 6.714 -24.793 1.00 61.78 91 PHE A CA 1
ATOM 724 C C . PHE A 1 91 ? 14.354 7.670 -25.128 1.00 61.78 91 PHE A C 1
ATOM 726 O O . PHE A 1 91 ? 13.191 7.266 -25.027 1.00 61.78 91 PHE A O 1
ATOM 733 N N . TRP A 1 92 ? 14.645 8.908 -25.543 1.00 60.00 92 TRP A N 1
ATOM 734 C CA . TRP A 1 92 ? 13.629 9.960 -25.687 1.00 60.00 92 TRP A CA 1
ATOM 735 C C . TRP A 1 92 ? 13.047 10.078 -27.087 1.00 60.00 92 TRP A C 1
ATOM 737 O O . TRP A 1 92 ? 11.851 10.341 -27.206 1.00 60.00 92 TRP A O 1
ATOM 747 N N . ALA A 1 93 ? 13.866 9.886 -28.126 1.00 57.72 93 ALA A N 1
ATOM 748 C CA . ALA A 1 93 ? 13.349 9.872 -29.484 1.00 57.72 93 ALA A CA 1
ATOM 749 C C . ALA A 1 93 ? 12.619 8.556 -29.744 1.00 57.72 93 ALA A C 1
ATOM 751 O O . ALA A 1 93 ? 11.533 8.604 -30.299 1.00 57.72 93 ALA A O 1
ATOM 752 N N . ASP A 1 94 ? 13.187 7.412 -29.331 1.00 62.38 94 ASP A N 1
ATOM 753 C CA . ASP A 1 94 ? 12.664 6.049 -29.566 1.00 62.38 94 ASP A CA 1
ATOM 754 C C . ASP A 1 94 ? 12.104 5.784 -30.969 1.00 62.38 94 ASP A C 1
ATOM 756 O O . ASP A 1 94 ? 11.299 4.886 -31.189 1.00 62.38 94 ASP A O 1
ATOM 760 N N . ALA A 1 95 ? 12.485 6.622 -31.916 1.00 64.81 95 ALA A N 1
ATOM 761 C CA . ALA A 1 95 ? 11.928 6.672 -33.236 1.00 64.81 95 ALA A CA 1
ATOM 762 C C . ALA A 1 95 ? 13.120 6.694 -34.164 1.00 64.81 95 ALA A C 1
ATOM 764 O O . ALA A 1 95 ? 14.010 7.544 -34.045 1.00 64.81 95 ALA A O 1
ATOM 765 N N . HIS A 1 96 ? 13.152 5.724 -35.069 1.00 66.56 96 HIS A N 1
ATOM 766 C CA . HIS A 1 96 ? 14.221 5.630 -36.042 1.00 66.56 96 HIS A CA 1
ATOM 767 C C . HIS A 1 96 ? 14.197 6.885 -36.930 1.00 66.56 96 HIS A C 1
ATOM 769 O O . HIS A 1 96 ? 13.175 7.151 -37.577 1.00 66.56 96 HIS A O 1
ATOM 775 N N . PRO A 1 97 ? 15.282 7.686 -36.947 1.00 68.50 97 PRO A N 1
ATOM 776 C CA . PRO A 1 97 ? 15.358 8.846 -37.816 1.00 68.50 97 PRO A CA 1
ATOM 777 C C . PRO A 1 97 ? 15.446 8.359 -39.266 1.00 68.50 97 PRO A C 1
ATOM 779 O O . PRO A 1 97 ? 16.370 7.637 -39.634 1.00 68.50 97 PRO A O 1
ATOM 782 N N . LEU A 1 98 ? 14.476 8.745 -40.093 1.00 72.00 98 LEU A N 1
ATOM 783 C CA . LEU A 1 98 ? 14.467 8.442 -41.529 1.00 72.00 98 LEU A CA 1
ATOM 784 C C . LEU A 1 98 ? 15.386 9.379 -42.312 1.00 72.00 98 LEU A C 1
ATOM 786 O O . LEU A 1 98 ? 15.865 9.028 -43.387 1.00 72.00 98 LEU A O 1
ATOM 790 N N . LEU A 1 99 ? 15.613 10.582 -41.783 1.00 74.69 99 LEU A N 1
ATOM 791 C CA . LEU A 1 99 ? 16.429 11.596 -42.427 1.00 74.69 99 LEU A CA 1
ATOM 792 C C . LEU A 1 99 ? 17.396 12.212 -41.412 1.00 74.69 99 LEU A C 1
ATOM 794 O O . LEU A 1 99 ? 16.997 12.644 -40.328 1.00 74.69 99 LEU A O 1
ATOM 798 N N . GLY A 1 100 ? 18.674 12.258 -41.783 1.00 77.75 100 GLY A N 1
ATOM 799 C CA . GLY A 1 100 ? 19.726 12.962 -41.058 1.00 77.75 100 GLY A CA 1
ATOM 800 C C . GLY A 1 100 ? 20.264 14.122 -41.893 1.00 77.75 100 GLY A C 1
ATOM 801 O O . GLY A 1 100 ? 20.371 14.019 -43.113 1.00 77.75 100 GLY A O 1
ATOM 802 N N . ILE A 1 101 ? 20.603 15.229 -41.242 1.00 81.44 101 ILE A N 1
ATOM 803 C CA . ILE A 1 101 ? 21.309 16.365 -41.835 1.00 81.44 101 ILE A CA 1
ATOM 804 C C . ILE A 1 101 ? 22.777 16.261 -41.430 1.00 81.44 101 ILE A C 1
ATOM 806 O O . ILE A 1 101 ? 23.098 16.047 -40.265 1.00 81.44 101 ILE A O 1
ATOM 810 N N . GLN A 1 102 ? 23.681 16.430 -42.388 1.00 83.50 102 GLN A N 1
ATOM 811 C CA . GLN A 1 102 ? 25.115 16.509 -42.127 1.00 83.50 102 GLN A CA 1
ATOM 812 C C . GLN A 1 102 ? 25.500 17.968 -41.879 1.00 83.50 102 GLN A C 1
ATOM 814 O O . GLN A 1 102 ? 25.486 18.778 -42.805 1.00 83.50 102 GLN A O 1
ATOM 819 N N . VAL A 1 103 ? 25.850 18.307 -40.638 1.00 79.06 103 VAL A N 1
ATOM 820 C CA . VAL A 1 103 ? 26.370 19.632 -40.276 1.00 79.06 103 VAL A CA 1
ATOM 821 C C . VAL A 1 103 ? 27.825 19.458 -39.863 1.00 79.06 103 VAL A C 1
ATOM 823 O O . VAL A 1 103 ? 28.113 18.775 -38.888 1.00 79.06 103 VAL A O 1
ATOM 826 N N . HIS A 1 104 ? 28.754 20.051 -40.618 1.00 75.75 104 HIS A N 1
ATOM 827 C CA . HIS A 1 104 ? 30.198 19.957 -40.353 1.00 75.75 104 HIS A CA 1
ATOM 828 C C . HIS A 1 104 ? 30.699 18.514 -40.131 1.00 75.75 104 HIS A C 1
ATOM 830 O O . HIS A 1 104 ? 31.380 18.239 -39.149 1.00 75.75 104 HIS A O 1
ATOM 836 N N . SER A 1 105 ? 30.365 17.583 -41.037 1.00 76.69 105 SER A N 1
ATOM 837 C CA . SER A 1 105 ? 30.720 16.145 -40.974 1.00 76.69 105 SER A CA 1
ATOM 838 C C . SER A 1 105 ? 30.131 15.340 -39.804 1.00 76.69 105 SER A C 1
ATOM 840 O O . SER A 1 105 ? 30.466 14.169 -39.636 1.00 76.69 105 SER A O 1
ATOM 842 N N . VAL A 1 106 ? 29.224 15.938 -39.026 1.00 74.62 106 VAL A N 1
ATOM 843 C CA . VAL A 1 106 ? 28.463 15.253 -37.979 1.00 74.62 106 VAL A CA 1
ATOM 844 C C . VAL A 1 106 ? 27.029 15.049 -38.459 1.00 74.62 106 VAL A C 1
ATOM 846 O O . VAL A 1 106 ? 26.330 16.005 -38.807 1.00 74.62 106 VAL A O 1
ATOM 849 N N . ALA A 1 107 ? 26.582 13.793 -38.461 1.00 73.12 107 ALA A N 1
ATOM 850 C CA . ALA A 1 107 ? 25.195 13.447 -38.736 1.00 73.12 107 ALA A CA 1
ATOM 851 C C . ALA A 1 107 ? 24.315 13.871 -37.552 1.00 73.12 107 ALA A C 1
ATOM 853 O O . ALA A 1 107 ? 24.499 13.396 -36.433 1.00 73.12 107 ALA A O 1
ATOM 854 N N . MET A 1 108 ? 23.352 14.752 -37.801 1.00 69.62 108 MET A N 1
ATOM 855 C CA . MET A 1 108 ? 22.330 15.173 -36.845 1.00 69.62 108 MET A CA 1
ATOM 856 C C . MET A 1 108 ? 20.948 14.745 -37.343 1.00 69.62 108 MET A C 1
ATOM 858 O O . MET A 1 108 ? 20.700 14.705 -38.545 1.00 69.62 108 MET A O 1
ATOM 862 N N . ASN A 1 109 ? 20.021 14.434 -36.440 1.00 72.25 109 ASN A N 1
ATOM 863 C CA . ASN A 1 109 ? 18.676 13.993 -36.823 1.00 72.25 109 ASN A CA 1
ATOM 864 C C . ASN A 1 109 ? 17.856 15.163 -37.398 1.00 72.25 10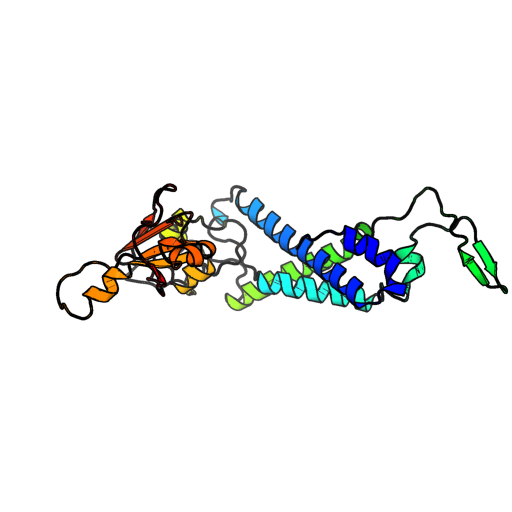9 ASN A C 1
ATOM 866 O O . ASN A 1 109 ? 17.773 16.221 -36.780 1.00 72.25 109 ASN A O 1
ATOM 870 N N . ALA A 1 110 ? 17.215 14.972 -38.557 1.00 70.62 110 ALA A N 1
ATOM 871 C CA . ALA A 1 110 ? 16.470 16.022 -39.265 1.00 70.62 110 ALA A CA 1
ATOM 872 C C . ALA A 1 110 ? 15.020 16.213 -38.772 1.00 70.62 110 ALA A C 1
ATOM 874 O O . ALA A 1 110 ? 14.253 16.950 -39.386 1.00 70.62 110 ALA A O 1
ATOM 875 N N . GLY A 1 111 ? 14.610 15.501 -37.717 1.00 69.12 111 GLY A N 1
ATOM 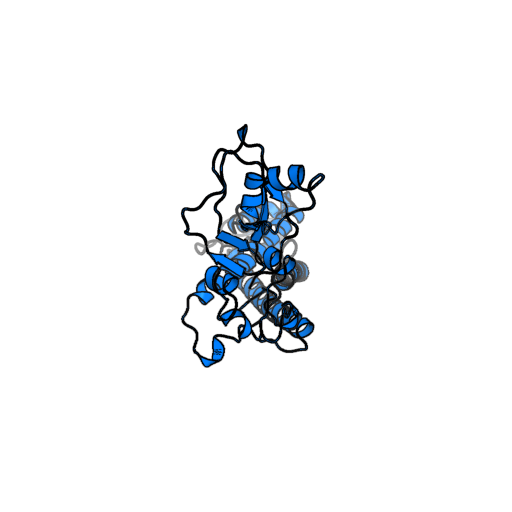876 C CA . GLY A 1 111 ? 13.234 15.516 -37.207 1.00 69.12 111 GLY A CA 1
ATOM 877 C C . GLY A 1 111 ? 12.223 14.702 -38.030 1.00 69.12 111 GLY A C 1
ATOM 878 O O . GLY A 1 111 ? 11.044 14.682 -37.686 1.00 69.12 111 GLY A O 1
ATOM 879 N N . ALA A 1 112 ? 12.658 14.020 -39.097 1.00 73.06 112 ALA A N 1
ATOM 880 C CA . ALA A 1 112 ? 11.836 13.073 -39.848 1.00 73.06 112 ALA A CA 1
ATOM 881 C C . ALA A 1 112 ? 12.000 11.664 -39.264 1.00 73.06 112 ALA A C 1
ATOM 883 O O . ALA A 1 112 ? 13.089 11.087 -39.322 1.00 73.06 112 ALA A O 1
ATOM 884 N N . TYR A 1 113 ? 10.920 11.114 -38.719 1.00 74.00 113 TYR A N 1
ATOM 885 C CA . TYR A 1 113 ? 10.907 9.832 -38.016 1.00 74.00 113 TYR A CA 1
ATOM 886 C C . TYR A 1 113 ? 9.964 8.833 -38.689 1.00 74.00 113 TYR A C 1
ATOM 888 O O . TYR A 1 113 ? 9.041 9.226 -39.404 1.00 74.00 113 TYR A O 1
ATOM 896 N N . GLY A 1 114 ? 10.213 7.541 -38.466 1.00 73.00 114 GLY A N 1
ATOM 897 C CA . GLY A 1 114 ? 9.350 6.453 -38.928 1.00 73.00 114 GLY A CA 1
ATOM 898 C C . GLY A 1 114 ? 7.900 6.558 -38.438 1.00 73.00 114 GLY A C 1
ATOM 899 O O . GLY A 1 114 ? 7.604 7.213 -37.439 1.00 73.00 114 GLY A O 1
ATOM 900 N N . LEU A 1 115 ? 6.991 5.874 -39.141 1.00 71.31 115 LEU A N 1
ATOM 901 C CA . LEU A 1 115 ? 5.556 5.834 -38.817 1.00 71.31 115 LEU A CA 1
ATOM 902 C C . LEU A 1 115 ? 5.241 5.107 -37.500 1.00 71.31 115 LEU A C 1
ATOM 904 O O . LEU A 1 115 ? 4.130 5.237 -36.994 1.00 71.31 115 LEU A O 1
ATOM 908 N N . ASP A 1 116 ? 6.209 4.379 -36.940 1.00 69.62 116 ASP A N 1
ATOM 909 C CA . ASP A 1 116 ? 6.061 3.626 -35.690 1.00 69.62 116 ASP A CA 1
ATOM 910 C C . ASP A 1 116 ? 5.867 4.539 -34.459 1.00 69.62 116 ASP A C 1
ATOM 912 O O . ASP A 1 116 ? 5.398 4.088 -33.414 1.00 69.62 116 ASP A O 1
ATOM 916 N N . GLY A 1 117 ? 6.144 5.843 -34.599 1.00 65.75 117 GLY A N 1
ATOM 917 C CA . GLY A 1 117 ? 5.940 6.845 -33.552 1.00 65.75 117 GLY A CA 1
ATOM 918 C C . GLY A 1 117 ? 6.913 6.700 -32.379 1.00 65.75 117 GLY A C 1
ATOM 919 O O . GLY A 1 117 ? 7.906 5.984 -32.459 1.00 65.75 117 GLY A O 1
ATOM 920 N N . THR A 1 118 ? 6.645 7.417 -31.284 1.00 72.88 118 THR A N 1
ATOM 921 C CA . THR A 1 118 ? 7.431 7.313 -30.047 1.00 72.88 118 THR A CA 1
ATOM 922 C C . THR A 1 118 ? 6.688 6.455 -29.031 1.00 72.88 118 THR A C 1
ATOM 924 O O . THR A 1 118 ? 5.515 6.710 -28.733 1.00 72.88 118 THR A O 1
ATOM 927 N N . THR A 1 119 ? 7.340 5.438 -28.456 1.00 77.94 119 THR A N 1
ATOM 928 C CA . THR A 1 119 ? 6.671 4.663 -27.404 1.00 77.94 119 THR A CA 1
ATOM 929 C C . THR A 1 119 ? 6.480 5.528 -26.151 1.00 77.94 119 THR A C 1
ATOM 931 O O . THR A 1 119 ? 7.356 6.333 -25.801 1.00 77.94 119 THR A O 1
ATOM 934 N N . PRO A 1 120 ? 5.331 5.415 -25.459 1.00 80.06 120 PRO A N 1
ATOM 935 C CA . PRO A 1 120 ? 5.127 6.107 -24.194 1.00 80.06 120 PRO A CA 1
ATOM 936 C C . PRO A 1 120 ? 6.156 5.669 -23.151 1.00 80.06 120 PRO A C 1
ATOM 938 O O . PRO A 1 120 ? 6.396 4.471 -22.965 1.00 80.06 120 PRO A O 1
ATOM 941 N N . VAL A 1 121 ? 6.702 6.629 -22.400 1.00 80.88 121 VAL A N 1
ATOM 942 C CA . VAL A 1 121 ? 7.786 6.392 -21.431 1.00 80.88 121 VAL A CA 1
ATOM 943 C C . VAL A 1 121 ? 7.435 5.326 -20.392 1.00 80.88 121 VAL A C 1
ATOM 945 O O . VAL A 1 121 ? 8.301 4.595 -19.912 1.00 80.88 121 VAL A O 1
ATOM 948 N N . ILE A 1 122 ? 6.145 5.185 -20.074 1.00 83.56 122 ILE A N 1
ATOM 949 C CA . ILE A 1 122 ? 5.677 4.214 -19.092 1.00 83.56 122 ILE A CA 1
ATOM 950 C C . ILE A 1 122 ? 6.003 2.775 -19.490 1.00 83.56 122 ILE A C 1
ATOM 952 O O . ILE A 1 122 ? 6.364 1.996 -18.617 1.00 83.56 122 ILE A O 1
ATOM 956 N N . TYR A 1 123 ? 5.950 2.423 -20.778 1.00 84.88 123 TYR A N 1
ATOM 957 C CA . TYR A 1 123 ? 6.269 1.066 -21.230 1.00 84.88 123 TYR A CA 1
ATOM 958 C C . TYR A 1 123 ? 7.752 0.743 -21.053 1.00 84.88 123 TYR A C 1
ATOM 960 O O . TYR A 1 123 ? 8.096 -0.384 -20.705 1.00 84.88 123 TYR A 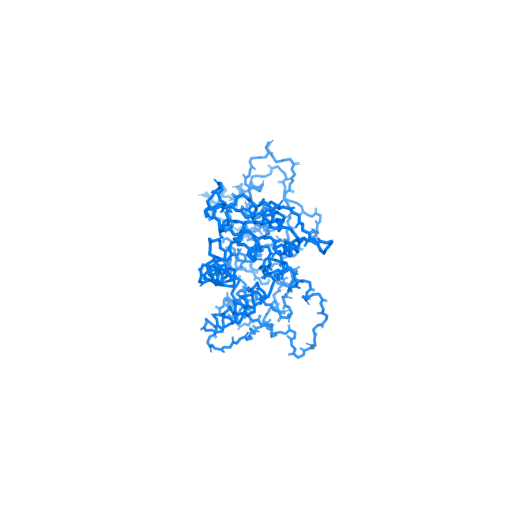O 1
ATOM 968 N N . LYS A 1 124 ? 8.620 1.750 -21.201 1.00 82.50 124 LYS A N 1
ATOM 969 C CA . LYS A 1 124 ? 10.060 1.618 -20.960 1.00 82.50 124 LYS A CA 1
ATOM 970 C C . LYS A 1 124 ? 10.399 1.508 -19.474 1.00 82.50 124 LYS A C 1
ATOM 972 O O . LYS A 1 124 ? 11.313 0.777 -19.099 1.00 82.50 124 LYS A O 1
ATOM 977 N N . LEU A 1 125 ? 9.659 2.221 -18.624 1.00 86.94 125 LEU A N 1
ATOM 978 C CA . LEU A 1 125 ? 9.847 2.203 -17.170 1.00 86.94 125 LEU A CA 1
ATOM 979 C C . LEU A 1 125 ? 9.191 0.989 -16.498 1.00 86.94 125 LEU A C 1
ATOM 981 O O . LEU A 1 125 ? 9.640 0.568 -15.435 1.00 86.94 125 LEU A O 1
ATOM 985 N N . LEU A 1 126 ? 8.155 0.405 -17.104 1.00 89.31 126 LEU A N 1
ATOM 986 C CA . LEU A 1 126 ? 7.379 -0.699 -16.542 1.00 89.31 126 LEU A CA 1
ATOM 987 C C . LEU A 1 126 ? 8.209 -1.900 -16.048 1.00 89.31 126 LEU A C 1
ATOM 989 O O . LEU A 1 126 ? 7.931 -2.345 -14.933 1.00 89.31 126 LEU A O 1
ATOM 993 N N . PRO A 1 127 ? 9.205 -2.437 -16.788 1.00 90.62 127 PRO A N 1
ATOM 994 C CA . PRO A 1 127 ? 9.999 -3.566 -16.294 1.00 90.62 127 PRO A CA 1
ATOM 995 C C . PRO A 1 127 ? 10.772 -3.216 -15.016 1.00 90.62 127 PRO A C 1
ATOM 997 O O . PRO A 1 127 ? 10.801 -4.006 -14.072 1.00 90.62 127 PRO A O 1
ATOM 1000 N N . ASP A 1 128 ? 11.329 -2.007 -14.952 1.00 91.62 128 ASP A N 1
ATOM 1001 C CA . ASP A 1 128 ? 12.055 -1.520 -13.780 1.00 91.62 128 ASP A CA 1
ATOM 1002 C C . ASP A 1 128 ? 11.113 -1.310 -12.592 1.00 91.62 128 ASP A C 1
ATOM 1004 O O . ASP A 1 128 ? 11.424 -1.721 -11.475 1.00 91.62 128 ASP A O 1
ATOM 1008 N N . ILE A 1 129 ? 9.932 -0.732 -12.836 1.00 92.56 129 ILE A N 1
ATOM 1009 C CA . ILE A 1 129 ? 8.889 -0.566 -11.817 1.00 92.56 129 ILE A CA 1
ATOM 1010 C C . ILE A 1 129 ? 8.473 -1.931 -11.271 1.00 92.56 129 ILE A C 1
ATOM 1012 O O . ILE A 1 129 ? 8.454 -2.116 -10.058 1.00 92.56 129 ILE A O 1
ATOM 1016 N N . ALA A 1 130 ? 8.158 -2.895 -12.139 1.00 94.75 130 ALA A N 1
ATOM 1017 C CA . ALA A 1 130 ? 7.715 -4.225 -11.734 1.00 94.75 130 ALA A CA 1
ATOM 1018 C C . ALA A 1 130 ? 8.779 -4.950 -10.896 1.00 94.75 130 ALA A C 1
ATOM 1020 O O . ALA A 1 130 ? 8.457 -5.539 -9.862 1.00 94.75 130 ALA A O 1
ATOM 1021 N N . MET A 1 131 ? 10.049 -4.852 -11.296 1.00 95.50 131 MET A N 1
ATOM 1022 C CA . MET A 1 131 ? 11.173 -5.404 -10.544 1.00 95.50 131 MET A CA 1
ATOM 1023 C C . MET A 1 131 ? 11.314 -4.745 -9.163 1.00 95.50 131 MET A C 1
ATOM 1025 O O . MET A 1 131 ? 11.343 -5.449 -8.152 1.00 95.50 131 MET A O 1
ATOM 1029 N N . CYS A 1 132 ? 11.357 -3.410 -9.088 1.00 96.31 132 CYS A N 1
ATOM 1030 C CA . CYS A 1 132 ? 11.470 -2.680 -7.820 1.00 96.31 132 CYS A CA 1
ATOM 1031 C C . CYS A 1 132 ? 10.279 -2.950 -6.890 1.00 96.31 132 CYS A C 1
ATOM 1033 O O . CYS A 1 132 ? 10.455 -3.104 -5.678 1.00 96.31 132 CYS A O 1
ATOM 1035 N N . LEU A 1 133 ? 9.078 -3.077 -7.453 1.00 96.06 133 LEU A N 1
ATOM 1036 C CA . LEU A 1 133 ? 7.854 -3.358 -6.712 1.00 96.06 133 LEU A CA 1
ATOM 1037 C C . LEU A 1 133 ? 7.864 -4.786 -6.153 1.00 96.06 133 LEU A C 1
ATOM 1039 O O . LEU A 1 133 ? 7.526 -4.992 -4.990 1.00 96.06 133 LEU A O 1
ATOM 1043 N N . GLY A 1 134 ? 8.344 -5.764 -6.925 1.00 96.50 134 GLY A N 1
ATOM 1044 C CA . GLY A 1 134 ? 8.539 -7.136 -6.454 1.00 96.50 134 GLY A CA 1
ATOM 1045 C C . GLY A 1 134 ? 9.581 -7.243 -5.335 1.00 96.50 134 GLY A C 1
ATOM 1046 O O . GLY A 1 134 ? 9.319 -7.860 -4.302 1.00 96.50 134 GLY A O 1
ATOM 1047 N N . ILE A 1 135 ? 10.742 -6.599 -5.496 1.00 97.06 135 ILE A N 1
ATOM 1048 C CA . ILE A 1 135 ? 11.811 -6.611 -4.483 1.00 97.06 135 ILE A CA 1
ATOM 1049 C C . ILE A 1 135 ? 11.342 -5.925 -3.196 1.00 97.06 135 ILE A C 1
ATOM 1051 O O . ILE A 1 135 ? 11.462 -6.495 -2.111 1.00 97.06 135 ILE A O 1
ATOM 1055 N N . SER A 1 136 ? 10.770 -4.724 -3.298 1.00 97.31 136 SER A N 1
ATOM 1056 C CA . SER A 1 136 ? 10.265 -3.986 -2.134 1.00 97.31 136 SER A CA 1
ATOM 1057 C C . SER A 1 136 ? 9.139 -4.733 -1.419 1.00 97.31 136 SER A C 1
ATOM 1059 O O . SER A 1 136 ? 9.077 -4.710 -0.188 1.00 97.31 136 SER A O 1
ATOM 1061 N N . TRP A 1 137 ? 8.290 -5.454 -2.158 1.00 96.56 137 TRP A N 1
ATOM 1062 C CA . TRP A 1 137 ? 7.270 -6.324 -1.583 1.00 96.56 137 TRP A CA 1
ATOM 1063 C C . TRP A 1 137 ? 7.889 -7.422 -0.713 1.00 96.56 137 TRP A C 1
ATOM 1065 O O . TRP A 1 137 ? 7.533 -7.550 0.460 1.00 96.56 137 TRP A O 1
ATOM 1075 N N . VAL A 1 138 ? 8.877 -8.152 -1.235 1.00 96.62 138 VAL A N 1
ATOM 1076 C CA . VAL A 1 138 ? 9.586 -9.201 -0.483 1.00 96.62 138 VAL A CA 1
ATOM 1077 C C . VAL A 1 138 ? 10.296 -8.624 0.745 1.00 96.62 138 VAL A C 1
ATOM 1079 O O . VAL A 1 138 ? 10.142 -9.155 1.845 1.00 96.62 138 VAL A O 1
ATOM 1082 N N . VAL A 1 139 ? 11.003 -7.498 0.600 1.00 96.88 139 VAL A N 1
ATOM 1083 C CA . VAL A 1 139 ? 11.678 -6.813 1.720 1.00 96.88 139 VAL A CA 1
ATOM 1084 C C . VAL A 1 139 ? 10.679 -6.405 2.804 1.00 96.88 139 VAL A C 1
ATOM 1086 O O . VAL A 1 139 ? 10.953 -6.562 3.994 1.00 96.88 139 VAL A O 1
ATOM 1089 N N . SER A 1 140 ? 9.491 -5.937 2.417 1.00 96.75 140 SER A N 1
ATOM 1090 C CA . SER A 1 140 ? 8.453 -5.542 3.370 1.00 96.75 140 SER A CA 1
ATOM 1091 C C . SER A 1 140 ? 7.893 -6.714 4.181 1.00 96.75 140 SER A C 1
ATOM 1093 O O . SER A 1 140 ? 7.562 -6.534 5.356 1.00 96.75 140 SER A O 1
ATOM 1095 N N . ILE A 1 141 ? 7.821 -7.909 3.586 1.00 95.44 141 ILE A N 1
ATOM 1096 C CA . ILE A 1 141 ? 7.421 -9.144 4.270 1.00 95.44 141 ILE A CA 1
ATOM 1097 C C . ILE A 1 141 ? 8.522 -9.579 5.233 1.00 95.44 141 ILE A C 1
ATOM 1099 O O . ILE A 1 141 ? 8.233 -9.870 6.389 1.00 95.44 141 ILE A O 1
ATOM 1103 N N . ILE A 1 142 ? 9.785 -9.569 4.795 1.00 95.00 142 ILE A N 1
ATOM 1104 C CA . ILE A 1 142 ? 10.931 -9.930 5.644 1.00 95.00 142 ILE A CA 1
ATOM 1105 C C . ILE A 1 142 ? 11.017 -8.995 6.855 1.00 95.00 142 ILE A C 1
ATOM 1107 O O . ILE A 1 142 ? 11.187 -9.461 7.978 1.00 95.00 142 ILE A O 1
ATOM 1111 N N . SER A 1 143 ? 10.827 -7.689 6.653 1.00 94.25 143 SER A N 1
ATOM 1112 C CA . SER A 1 143 ? 10.821 -6.706 7.741 1.00 94.25 143 SER A CA 1
ATOM 1113 C C . SER A 1 143 ? 9.681 -6.929 8.744 1.00 94.25 143 SER A C 1
ATOM 1115 O O . SER A 1 143 ? 9.865 -6.712 9.942 1.00 94.25 143 SER A O 1
ATOM 1117 N N . ALA A 1 144 ? 8.508 -7.369 8.283 1.00 91.94 144 ALA A N 1
ATOM 1118 C CA . ALA A 1 144 ? 7.405 -7.725 9.173 1.00 91.94 144 ALA A CA 1
ATOM 1119 C C . ALA A 1 144 ? 7.641 -9.071 9.875 1.00 91.94 144 ALA A C 1
ATOM 1121 O O . ALA A 1 144 ? 7.312 -9.234 11.046 1.00 91.94 144 ALA A O 1
ATOM 1122 N N . ALA A 1 145 ? 8.249 -10.036 9.188 1.00 91.12 145 ALA A N 1
ATOM 1123 C CA . ALA A 1 145 ? 8.632 -11.303 9.788 1.00 91.12 145 ALA A CA 1
ATOM 1124 C C . ALA A 1 145 ? 9.660 -11.079 10.902 1.00 91.12 145 ALA A C 1
ATOM 1126 O O . ALA A 1 145 ? 9.494 -11.602 12.001 1.00 91.12 145 ALA A O 1
ATOM 1127 N N . SER A 1 146 ? 10.674 -10.238 10.677 1.00 91.06 146 SER A N 1
ATOM 1128 C CA . SER A 1 146 ? 11.704 -9.960 11.680 1.00 91.06 146 SER A CA 1
ATOM 1129 C C . SER A 1 146 ? 11.129 -9.340 12.956 1.00 91.06 146 SER A C 1
ATOM 1131 O O . SER A 1 146 ? 11.561 -9.701 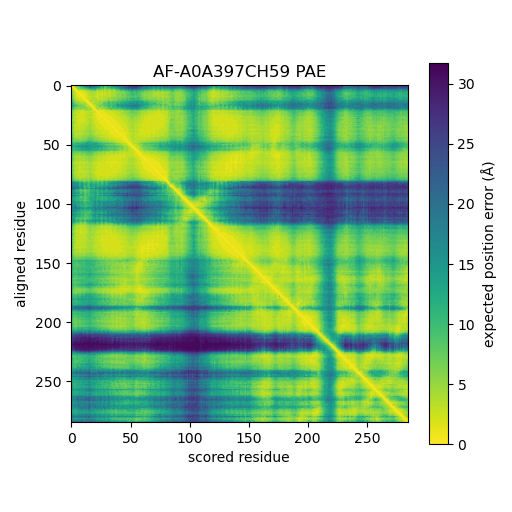14.047 1.00 91.06 146 SER A O 1
ATOM 1133 N N . SER A 1 147 ? 10.119 -8.465 12.857 1.00 86.69 147 SER A N 1
ATOM 1134 C CA . SER A 1 147 ? 9.448 -7.911 14.045 1.00 86.69 147 SER A CA 1
ATOM 1135 C C . SER A 1 147 ? 8.544 -8.925 14.759 1.00 86.69 147 SER A C 1
ATOM 1137 O O . SER A 1 147 ? 8.339 -8.822 15.970 1.00 86.69 147 SER A O 1
ATOM 1139 N N . ASN A 1 148 ? 8.060 -9.945 14.047 1.00 83.56 148 ASN A N 1
ATOM 1140 C CA . ASN A 1 148 ? 7.226 -11.014 14.599 1.00 83.56 148 ASN A CA 1
ATOM 1141 C C . ASN A 1 148 ? 8.027 -12.224 15.120 1.00 83.56 148 ASN A C 1
ATOM 1143 O O . ASN A 1 148 ? 7.448 -13.120 15.733 1.00 83.56 148 ASN A O 1
ATOM 1147 N N . GLY A 1 149 ? 9.357 -12.229 14.995 1.00 84.25 149 GLY A N 1
ATOM 1148 C CA . GLY A 1 149 ? 10.206 -13.358 15.399 1.00 84.25 149 GLY A CA 1
ATOM 1149 C C . GLY A 1 149 ? 10.441 -14.376 14.281 1.00 84.25 149 GLY A C 1
ATOM 1150 O O . GLY A 1 149 ? 10.503 -15.568 14.549 1.00 84.25 149 GLY A O 1
ATOM 1151 N N . TRP A 1 150 ? 10.581 -13.888 13.047 1.00 87.12 150 TRP A N 1
ATOM 1152 C CA . TRP A 1 150 ? 10.800 -14.624 11.791 1.00 87.12 150 TRP A CA 1
ATOM 1153 C C . TRP A 1 150 ? 9.588 -15.361 11.211 1.00 87.12 150 TRP A C 1
ATOM 1155 O O . TRP A 1 150 ? 9.696 -15.972 10.149 1.00 87.12 150 TRP A O 1
ATOM 1165 N N . ASP A 1 151 ? 8.411 -15.201 11.813 1.00 86.25 151 ASP A N 1
ATOM 1166 C CA . ASP A 1 151 ? 7.157 -15.690 11.247 1.00 86.25 151 ASP A CA 1
ATOM 1167 C C . ASP A 1 151 ? 6.516 -14.657 10.311 1.00 86.25 151 ASP A C 1
ATOM 1169 O O . ASP A 1 151 ? 6.037 -13.599 10.726 1.00 86.25 151 ASP A O 1
ATOM 1173 N N . CYS A 1 152 ? 6.438 -14.991 9.020 1.00 86.62 152 CYS A N 1
ATOM 1174 C CA . CYS A 1 152 ? 5.767 -14.153 8.019 1.00 86.62 152 CYS A CA 1
ATOM 1175 C C . CYS A 1 152 ? 4.232 -14.162 8.152 1.00 86.62 152 CYS A C 1
ATOM 1177 O O . CYS A 1 152 ? 3.552 -13.361 7.514 1.00 86.62 152 CYS A O 1
ATOM 1179 N N . ARG A 1 153 ? 3.660 -15.095 8.922 1.00 89.31 153 ARG A N 1
ATOM 1180 C CA . ARG A 1 153 ? 2.209 -15.263 9.085 1.00 89.31 153 ARG A CA 1
ATOM 1181 C C . ARG A 1 153 ? 1.793 -14.836 10.481 1.00 89.31 153 ARG A C 1
ATOM 1183 O O . ARG A 1 153 ? 2.382 -15.273 11.461 1.00 89.31 153 ARG A O 1
ATOM 1190 N N . LEU A 1 154 ? 0.744 -14.028 10.558 1.00 88.19 154 LEU A N 1
ATOM 1191 C CA . LEU A 1 154 ? 0.215 -13.538 11.826 1.00 88.19 154 LEU A CA 1
ATOM 1192 C C . LEU A 1 154 ? -0.841 -14.500 12.380 1.00 88.19 154 LEU A C 1
ATOM 1194 O O . LEU A 1 154 ? -1.720 -14.917 11.629 1.00 88.19 154 LEU A O 1
ATOM 1198 N N . ASP A 1 155 ? -0.827 -14.802 13.680 1.00 86.81 155 ASP A N 1
ATOM 1199 C CA . ASP A 1 155 ? -1.939 -15.517 14.320 1.00 86.81 155 ASP A CA 1
ATOM 1200 C C . ASP A 1 155 ? -3.050 -14.537 14.724 1.00 86.81 155 ASP A C 1
ATOM 1202 O O . ASP A 1 155 ? -2.978 -13.841 15.739 1.00 86.81 155 ASP A O 1
ATOM 1206 N N . THR A 1 156 ? -4.112 -14.506 13.920 1.00 87.25 156 THR A N 1
ATOM 1207 C CA . THR A 1 156 ? -5.292 -13.655 14.139 1.00 87.25 156 THR A CA 1
ATOM 1208 C C . THR A 1 156 ? -6.471 -14.419 14.742 1.00 87.25 156 THR A C 1
ATOM 1210 O O . THR A 1 156 ? -7.588 -13.908 14.746 1.00 87.25 156 THR A O 1
ATOM 1213 N N . ALA A 1 157 ? -6.279 -15.628 15.283 1.00 86.69 157 ALA A N 1
ATOM 1214 C CA . ALA A 1 157 ? -7.388 -16.425 15.822 1.00 86.69 157 ALA A CA 1
ATOM 1215 C C . ALA A 1 157 ? -8.151 -15.703 16.947 1.00 86.69 157 ALA A C 1
ATOM 1217 O O . ALA A 1 157 ? -9.375 -15.770 17.014 1.00 86.69 157 ALA A O 1
ATOM 1218 N N . TRP A 1 158 ? -7.444 -14.935 17.781 1.00 87.06 158 TRP A N 1
ATOM 1219 C CA . TRP A 1 158 ? -8.055 -14.191 18.887 1.00 87.06 158 TRP A CA 1
ATOM 1220 C C . TRP A 1 158 ? -9.046 -13.113 18.424 1.00 87.06 158 TRP A C 1
ATOM 1222 O O . TRP A 1 158 ? -9.987 -12.791 19.146 1.00 87.06 158 TRP A O 1
ATOM 1232 N N . THR A 1 159 ? -8.876 -12.595 17.203 1.00 87.00 159 THR A N 1
ATOM 1233 C CA . THR A 1 159 ? -9.759 -11.568 16.631 1.00 87.00 159 THR A CA 1
ATOM 1234 C C . THR A 1 159 ? -11.188 -12.077 16.441 1.00 87.00 159 THR A C 1
ATOM 1236 O O . THR A 1 159 ? -12.128 -11.289 16.463 1.00 87.00 159 THR A O 1
ATOM 1239 N N . ALA A 1 160 ? -11.373 -13.399 16.338 1.00 85.69 160 ALA A N 1
ATOM 1240 C CA . ALA A 1 160 ? -12.687 -14.022 16.250 1.00 85.69 160 ALA A CA 1
ATOM 1241 C C . ALA A 1 160 ? -13.515 -13.862 17.533 1.00 85.69 160 ALA A C 1
ATOM 1243 O O . ALA A 1 160 ? -14.732 -13.983 17.471 1.00 85.69 160 ALA A O 1
ATOM 1244 N N . HIS A 1 161 ? -12.890 -13.575 18.675 1.00 85.00 161 HIS A N 1
ATOM 1245 C CA . HIS A 1 161 ? -13.580 -13.376 19.953 1.00 85.00 161 HIS A CA 1
ATOM 1246 C C . HIS A 1 161 ? -13.796 -11.899 20.299 1.00 85.00 161 HIS A C 1
ATOM 1248 O O . HIS A 1 161 ? -14.398 -11.609 21.328 1.00 85.00 161 HIS A O 1
ATOM 1254 N N . ASN A 1 162 ? -13.307 -10.985 19.455 1.00 86.81 162 ASN A N 1
ATOM 1255 C CA . ASN A 1 162 ? -13.352 -9.551 19.693 1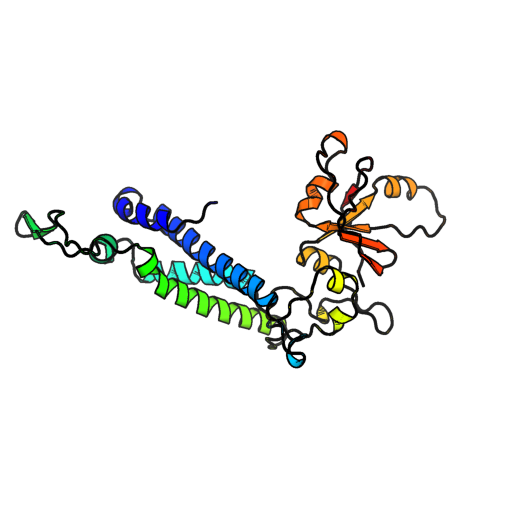.00 86.81 162 ASN A CA 1
ATOM 1256 C C . ASN A 1 162 ? -14.477 -8.906 18.865 1.00 86.81 162 ASN A C 1
ATOM 1258 O O . ASN A 1 162 ? -14.438 -8.895 17.632 1.00 86.81 162 ASN A O 1
ATOM 1262 N N . SER A 1 163 ? -15.487 -8.371 19.545 1.00 85.81 163 SER A N 1
ATOM 1263 C CA . SER A 1 163 ? -16.693 -7.794 18.947 1.00 85.81 163 SER A CA 1
ATOM 1264 C C . SER A 1 163 ? -16.393 -6.565 18.079 1.00 85.81 163 SER A C 1
ATOM 1266 O O . SER A 1 163 ? -16.994 -6.387 17.016 1.00 85.81 163 SER A O 1
ATOM 1268 N N . PHE A 1 164 ? -15.396 -5.762 18.463 1.00 87.69 164 PHE A N 1
ATOM 1269 C CA . PHE A 1 164 ? -14.928 -4.628 17.673 1.00 87.69 164 PHE A CA 1
ATOM 1270 C C . PHE A 1 164 ? -14.326 -5.085 16.340 1.00 87.69 164 PHE A C 1
ATOM 1272 O O . PHE A 1 164 ? -14.761 -4.628 15.279 1.00 87.69 164 PHE A O 1
ATOM 1279 N N . LEU A 1 165 ? -13.389 -6.034 16.361 1.00 87.88 165 LEU A N 1
ATOM 1280 C CA . LEU A 1 165 ? -12.737 -6.533 15.144 1.00 87.88 165 LEU A CA 1
ATOM 1281 C C . LEU A 1 165 ? -13.705 -7.273 14.213 1.00 87.88 165 LEU A C 1
ATOM 1283 O O . LEU A 1 165 ? -13.568 -7.181 12.992 1.00 87.88 165 LEU A O 1
ATOM 1287 N N . GLN A 1 166 ? -14.718 -7.947 14.762 1.00 87.62 166 GLN A N 1
ATOM 1288 C CA . GLN A 1 166 ? -15.797 -8.521 13.956 1.00 87.62 166 GLN A CA 1
ATOM 1289 C C . GLN A 1 166 ? -16.609 -7.451 13.215 1.00 87.62 166 GLN A C 1
ATOM 1291 O O . GLN A 1 166 ? -16.991 -7.674 12.068 1.00 87.62 166 GLN A O 1
ATOM 1296 N N . SER A 1 167 ? -16.850 -6.295 13.843 1.00 86.19 167 SER A N 1
ATOM 1297 C CA . SER A 1 167 ? -17.610 -5.199 13.227 1.00 86.19 167 SER A CA 1
ATOM 1298 C C . SER A 1 167 ? -16.830 -4.457 12.136 1.00 86.19 167 SER A C 1
ATOM 1300 O O . SER A 1 167 ? -17.407 -4.069 11.123 1.00 86.19 167 SER A O 1
ATOM 1302 N N . VAL A 1 168 ? -15.517 -4.286 12.325 1.00 84.38 168 VAL A N 1
ATOM 1303 C CA . VAL A 1 168 ? -14.630 -3.575 11.388 1.00 84.38 168 VAL A CA 1
ATOM 1304 C C . VAL A 1 168 ? -14.209 -4.463 10.214 1.00 84.38 168 VAL A C 1
ATOM 1306 O O . VAL A 1 168 ? -13.966 -3.968 9.114 1.00 84.38 168 VAL A O 1
ATOM 1309 N N . GLY A 1 169 ? -14.162 -5.776 10.431 1.00 83.50 169 GLY A N 1
ATOM 1310 C CA . GLY A 1 169 ? -13.686 -6.749 9.460 1.00 83.50 169 GLY A CA 1
ATOM 1311 C C . GLY A 1 169 ? -12.207 -7.073 9.661 1.00 83.50 169 GLY A C 1
ATOM 1312 O O . GLY A 1 169 ? -11.365 -6.201 9.867 1.00 83.50 169 GLY A O 1
ATOM 1313 N N . VAL A 1 170 ? -11.891 -8.365 9.589 1.00 86.75 170 VAL A N 1
ATOM 1314 C CA . VAL A 1 170 ? -10.538 -8.894 9.805 1.00 86.75 170 VAL A CA 1
ATOM 1315 C C . VAL A 1 170 ? -9.900 -9.232 8.450 1.00 86.75 170 VAL A C 1
ATOM 1317 O O . VAL A 1 170 ? -10.567 -9.855 7.613 1.00 86.75 170 VAL A O 1
ATOM 1320 N N . PRO A 1 171 ? -8.629 -8.853 8.207 1.00 88.12 171 PRO A N 1
ATOM 1321 C CA . PRO A 1 171 ? -7.919 -9.212 6.981 1.00 88.12 171 PRO A CA 1
ATOM 1322 C C . PRO A 1 171 ? -7.762 -10.732 6.855 1.00 88.12 171 PRO A C 1
ATOM 1324 O O . PRO A 1 171 ? -7.541 -11.429 7.843 1.00 88.12 171 PRO A O 1
ATOM 1327 N N . ARG A 1 172 ? -7.863 -11.249 5.625 1.00 88.81 172 ARG A N 1
ATOM 1328 C CA . ARG A 1 172 ? -7.906 -12.697 5.346 1.00 88.81 172 ARG A CA 1
ATOM 1329 C C . ARG A 1 172 ? -6.640 -13.232 4.694 1.00 88.81 172 ARG A C 1
ATOM 1331 O O . ARG A 1 172 ? -6.224 -14.340 5.006 1.00 88.81 172 ARG A O 1
ATOM 1338 N N . TRP A 1 173 ? -6.058 -12.469 3.772 1.00 90.81 173 TRP A N 1
ATOM 1339 C CA . TRP A 1 173 ? -4.922 -12.923 2.961 1.00 90.81 173 TRP A CA 1
ATOM 1340 C C . TRP A 1 173 ? -3.619 -12.264 3.381 1.00 90.81 173 TRP A C 1
ATOM 1342 O O . TRP A 1 173 ? -2.596 -12.924 3.535 1.00 90.81 173 TRP A O 1
ATOM 1352 N N . VAL A 1 174 ? -3.666 -10.949 3.562 1.00 92.69 174 VAL A N 1
ATOM 1353 C CA . VAL A 1 174 ? -2.490 -10.104 3.758 1.00 92.69 174 VAL A CA 1
ATOM 1354 C C . VAL A 1 174 ? -2.873 -8.973 4.700 1.00 92.69 174 VAL A C 1
ATOM 1356 O O . VAL A 1 174 ? -3.974 -8.435 4.597 1.00 92.69 174 VAL A O 1
ATOM 1359 N N . THR A 1 175 ? -1.982 -8.606 5.613 1.00 91.00 175 THR A N 1
ATOM 1360 C CA . THR A 1 175 ? -2.200 -7.526 6.572 1.00 91.00 175 THR A CA 1
ATOM 1361 C C . THR A 1 175 ? -0.923 -6.731 6.803 1.00 91.00 175 THR A C 1
ATOM 1363 O O . THR A 1 175 ? 0.162 -7.294 6.914 1.00 91.00 175 THR A O 1
ATOM 1366 N N . CYS A 1 176 ? -1.060 -5.414 6.916 1.00 89.44 176 CYS A N 1
ATOM 1367 C CA . CYS A 1 176 ? -0.035 -4.547 7.500 1.00 89.44 176 CYS A CA 1
ATOM 1368 C C . CYS A 1 176 ? -0.425 -4.047 8.897 1.00 89.44 176 CYS A C 1
ATOM 1370 O O . CYS A 1 176 ? 0.262 -3.206 9.469 1.00 89.44 176 CYS A O 1
ATOM 1372 N N . MET A 1 177 ? -1.550 -4.528 9.435 1.00 86.12 177 MET A N 1
ATOM 1373 C CA . MET A 1 177 ? -2.021 -4.176 10.767 1.00 86.12 177 MET A CA 1
ATOM 1374 C C . MET A 1 177 ? -1.371 -5.069 11.820 1.00 86.12 177 MET A C 1
ATOM 1376 O O . MET A 1 177 ? -1.258 -6.285 11.647 1.00 86.12 177 MET A O 1
ATOM 1380 N N . SER A 1 178 ? -1.039 -4.466 12.956 1.00 81.75 178 SER A N 1
ATOM 1381 C CA . SER A 1 178 ? -0.445 -5.125 14.119 1.00 81.75 178 SER A CA 1
ATOM 1382 C C . SER A 1 178 ? -1.478 -5.926 14.931 1.00 81.75 178 SER A C 1
ATOM 1384 O O . SER A 1 178 ? -1.690 -5.658 16.110 1.00 81.75 178 SER A O 1
ATOM 1386 N N . LEU A 1 179 ? -2.132 -6.911 14.307 1.00 84.06 179 LEU A N 1
ATOM 1387 C CA . LEU A 1 179 ? -3.187 -7.750 14.908 1.00 84.06 179 LEU A CA 1
ATOM 1388 C C . LEU A 1 179 ? -2.656 -8.978 15.669 1.00 84.06 179 LEU A C 1
ATOM 1390 O O . LEU A 1 179 ? -3.399 -9.923 15.920 1.00 84.06 179 LEU A O 1
ATOM 1394 N N . ASP A 1 180 ? -1.371 -9.000 16.011 1.00 82.94 180 ASP A N 1
ATOM 1395 C CA . ASP A 1 180 ? -0.781 -10.109 16.759 1.00 82.94 180 ASP A CA 1
ATOM 1396 C C . ASP A 1 180 ? -1.268 -10.119 18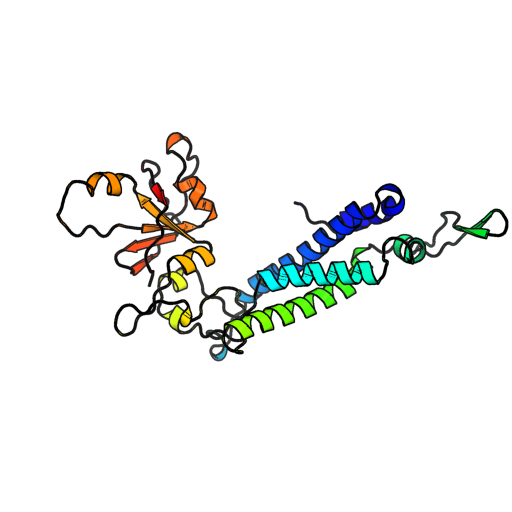.217 1.00 82.94 180 ASP A C 1
ATOM 1398 O O . ASP A 1 180 ? -1.557 -9.069 18.800 1.00 82.94 180 ASP A O 1
ATOM 1402 N N . LYS A 1 181 ? -1.285 -11.298 18.844 1.00 83.12 181 LYS A N 1
ATOM 1403 C CA . LYS A 1 181 ? -1.626 -11.477 20.265 1.00 83.12 181 LYS A CA 1
ATOM 1404 C C . LYS A 1 181 ? -0.743 -10.627 21.181 1.00 83.12 181 LYS A C 1
ATOM 1406 O O . LYS A 1 181 ? -1.226 -10.129 22.191 1.00 83.12 181 LYS A O 1
ATOM 1411 N N . ARG A 1 182 ? 0.521 -10.386 20.803 1.00 81.31 182 ARG A N 1
ATOM 1412 C CA . ARG A 1 182 ? 1.463 -9.507 21.531 1.00 81.31 182 ARG A CA 1
ATOM 1413 C C . ARG A 1 182 ? 0.968 -8.058 21.645 1.00 81.31 182 ARG A C 1
ATOM 1415 O O . ARG A 1 182 ? 1.307 -7.342 22.590 1.00 81.31 182 ARG A O 1
ATOM 1422 N N . ASN A 1 183 ? 0.154 -7.618 20.687 1.00 80.19 183 ASN A N 1
ATOM 1423 C CA . ASN A 1 183 ? -0.407 -6.271 20.650 1.00 80.19 183 ASN A CA 1
ATOM 1424 C C . ASN A 1 183 ? -1.786 -6.173 21.315 1.00 80.19 183 ASN A C 1
ATOM 1426 O O . ASN A 1 183 ? -2.284 -5.061 21.497 1.00 80.19 183 ASN A O 1
ATOM 1430 N N . ALA A 1 184 ? -2.371 -7.295 21.733 1.00 85.00 184 ALA A N 1
ATOM 1431 C CA . ALA A 1 184 ? -3.568 -7.329 22.561 1.00 85.00 184 ALA A CA 1
ATOM 1432 C C . ALA A 1 184 ? -3.215 -7.226 24.058 1.00 85.00 184 ALA A C 1
ATOM 1434 O O . ALA A 1 184 ? -2.064 -7.412 24.459 1.00 85.00 184 ALA A O 1
ATOM 1435 N N . ILE A 1 185 ? -4.203 -6.888 24.889 1.00 85.31 185 ILE A N 1
ATOM 1436 C CA . ILE A 1 185 ? -4.100 -6.960 26.353 1.00 85.31 185 ILE A CA 1
ATOM 1437 C C . ILE A 1 185 ? -5.036 -8.060 26.847 1.00 85.31 185 ILE A C 1
ATOM 1439 O O . ILE A 1 185 ? -6.229 -8.014 26.535 1.00 85.31 185 ILE A O 1
ATOM 1443 N N . PRO A 1 186 ? -4.538 -9.031 27.628 1.00 85.94 186 PRO A N 1
ATOM 1444 C CA . PRO A 1 186 ? -5.406 -9.936 28.360 1.00 85.94 186 PRO A CA 1
ATOM 1445 C C . PRO A 1 186 ? -6.058 -9.182 29.526 1.00 85.94 186 PRO A C 1
ATOM 1447 O O . PRO A 1 186 ? -5.363 -8.629 30.378 1.00 85.94 186 PRO A O 1
ATOM 1450 N N . ILE A 1 187 ? -7.390 -9.152 29.569 1.00 81.94 187 ILE A N 1
ATOM 1451 C CA . ILE A 1 187 ? -8.150 -8.659 30.727 1.00 81.94 187 ILE A CA 1
ATOM 1452 C C . ILE A 1 187 ? -9.047 -9.807 31.198 1.00 81.94 187 ILE A C 1
ATOM 1454 O O . ILE A 1 187 ? -9.915 -10.283 30.466 1.00 81.94 187 ILE A O 1
ATOM 1458 N N . GLY A 1 188 ? -8.823 -10.268 32.429 1.00 78.88 188 GLY A N 1
ATOM 1459 C CA . GLY A 1 188 ? -9.440 -11.488 32.955 1.00 78.88 188 GLY A CA 1
ATOM 1460 C C . GLY A 1 188 ? -8.679 -12.756 32.552 1.00 78.88 188 GLY A C 1
ATOM 1461 O O . GLY A 1 188 ? -7.515 -12.689 32.169 1.00 78.88 188 GLY A O 1
ATOM 1462 N N . LYS A 1 189 ? -9.326 -13.923 32.684 1.00 71.38 189 LYS A N 1
ATOM 1463 C CA . LYS A 1 189 ? -8.667 -15.221 32.457 1.00 71.38 189 LYS A CA 1
ATOM 1464 C C . LYS A 1 189 ? -8.431 -15.539 30.974 1.00 71.38 189 LYS A C 1
ATOM 1466 O O . LYS A 1 189 ? -7.347 -16.004 30.658 1.00 71.38 189 LYS A O 1
ATOM 1471 N N . ASP A 1 190 ? -9.379 -15.215 30.082 1.00 75.75 190 ASP A N 1
ATOM 1472 C CA . ASP A 1 190 ? -9.360 -15.746 28.700 1.00 75.75 190 ASP A CA 1
ATOM 1473 C C . ASP A 1 190 ? -9.716 -14.740 27.582 1.00 75.75 190 ASP A C 1
ATOM 1475 O O . ASP A 1 190 ? -9.823 -15.125 26.417 1.00 75.75 190 ASP A O 1
ATOM 1479 N N . LYS A 1 191 ? -9.926 -13.450 27.886 1.00 82.06 191 LYS A N 1
ATOM 1480 C CA . LYS A 1 191 ? -10.354 -12.454 26.883 1.00 82.06 191 LYS A CA 1
ATOM 1481 C C . LYS A 1 191 ? -9.232 -11.487 26.511 1.00 82.06 191 LYS A C 1
ATOM 1483 O O . LYS A 1 191 ? -8.614 -10.863 27.374 1.00 82.06 191 LYS A O 1
ATOM 1488 N N . LEU A 1 192 ? -9.002 -11.354 25.205 1.00 87.19 192 LEU A N 1
ATOM 1489 C CA . LEU A 1 192 ? -8.010 -10.455 24.618 1.00 87.19 192 LEU A CA 1
ATOM 1490 C C . LEU A 1 192 ? -8.694 -9.212 24.043 1.00 87.19 192 LEU A C 1
ATOM 1492 O O . LEU A 1 192 ? -9.578 -9.302 23.190 1.00 87.19 192 LEU A O 1
ATOM 1496 N N . TYR A 1 193 ? -8.243 -8.052 24.505 1.00 87.25 193 TYR A N 1
ATOM 1497 C CA . TYR A 1 193 ? -8.777 -6.747 24.141 1.00 87.25 193 TYR A CA 1
ATOM 1498 C C . TYR A 1 193 ? -7.780 -5.990 23.260 1.00 87.25 193 TYR A C 1
ATOM 1500 O O . TYR A 1 193 ? -6.560 -6.080 23.438 1.00 87.25 193 TYR A O 1
ATOM 1508 N N . CYS A 1 194 ? -8.292 -5.209 22.314 1.00 87.12 194 CYS A N 1
ATOM 1509 C CA . CYS A 1 194 ? -7.504 -4.264 21.536 1.00 87.12 194 CYS A CA 1
ATOM 1510 C C . CYS A 1 194 ? -7.073 -3.094 22.422 1.00 87.12 194 CYS A C 1
ATOM 1512 O O . CYS A 1 194 ? -7.895 -2.486 23.106 1.00 87.12 194 CYS A O 1
ATOM 1514 N N . LYS A 1 195 ? -5.787 -2.735 22.360 1.00 88.88 195 LYS A N 1
ATOM 1515 C CA . LYS A 1 195 ? -5.276 -1.504 22.973 1.00 88.88 195 LYS A CA 1
ATOM 1516 C C . LYS A 1 195 ? -5.863 -0.283 22.254 1.00 88.88 195 LYS A C 1
ATOM 1518 O O . LYS A 1 195 ? -6.030 -0.336 21.031 1.00 88.88 195 LYS A O 1
ATOM 1523 N N . PRO A 1 196 ? -6.045 0.854 22.946 1.00 86.06 196 PRO A N 1
ATOM 1524 C CA . PRO A 1 196 ? -6.413 2.106 22.289 1.00 86.06 196 PRO A CA 1
ATOM 1525 C C . PRO A 1 196 ? -5.421 2.519 21.191 1.00 86.06 196 PRO A C 1
ATOM 1527 O O . PRO A 1 196 ? -5.818 3.006 20.138 1.00 86.06 196 PRO A O 1
ATOM 1530 N N . SER A 1 197 ? -4.124 2.249 21.383 1.00 85.75 197 SER A N 1
ATOM 1531 C CA . SER A 1 197 ? -3.103 2.485 20.355 1.00 85.75 197 SER A CA 1
ATOM 1532 C C . SER A 1 197 ? -3.334 1.649 19.093 1.00 85.75 197 SER A C 1
ATOM 1534 O O . SER A 1 197 ? -3.163 2.156 17.988 1.00 85.75 197 SER A O 1
ATOM 1536 N N . THR A 1 198 ? -3.779 0.397 19.230 1.00 86.62 198 THR A N 1
ATOM 1537 C CA . THR A 1 198 ? -4.134 -0.462 18.092 1.00 86.62 198 THR A CA 1
ATOM 1538 C C . THR A 1 198 ? -5.372 0.071 17.371 1.00 86.62 198 THR A C 1
ATOM 1540 O O . THR A 1 198 ? -5.415 0.053 16.145 1.00 86.62 198 THR A O 1
ATOM 1543 N N . LEU A 1 199 ? -6.352 0.602 18.108 1.00 87.81 199 LEU A N 1
ATOM 1544 C CA . LEU A 1 199 ? -7.543 1.241 17.540 1.00 87.81 199 LEU A CA 1
ATOM 1545 C C . LEU A 1 199 ? -7.166 2.455 16.669 1.00 87.81 199 LEU A C 1
ATOM 1547 O O . LEU A 1 199 ? -7.646 2.571 15.541 1.00 87.81 199 LEU A O 1
ATOM 1551 N N . VAL A 1 200 ? -6.215 3.276 17.127 1.00 87.62 200 VAL A N 1
ATOM 1552 C CA . VAL A 1 200 ? -5.645 4.388 16.341 1.00 87.62 200 VAL A CA 1
ATOM 1553 C C . VAL A 1 200 ? -4.893 3.900 15.104 1.00 87.62 200 VAL A C 1
ATOM 1555 O O . VAL A 1 200 ? -5.091 4.449 14.021 1.00 87.62 200 VAL A O 1
ATOM 1558 N N . LEU A 1 201 ? -4.087 2.841 15.222 1.00 86.31 201 LEU A N 1
ATOM 1559 C CA . LEU A 1 201 ? -3.380 2.244 14.078 1.00 86.31 201 LEU A CA 1
ATOM 1560 C C . LEU A 1 201 ? -4.333 1.676 13.016 1.00 86.31 201 LEU A C 1
ATOM 1562 O O . LEU A 1 201 ? -3.996 1.669 11.836 1.00 86.31 201 LEU A O 1
ATOM 1566 N N . MET A 1 202 ? -5.527 1.235 13.416 1.00 86.44 202 MET A N 1
ATOM 1567 C CA . MET A 1 202 ? -6.587 0.790 12.504 1.00 86.44 202 MET A CA 1
ATOM 1568 C C . MET A 1 202 ? -7.394 1.953 11.902 1.00 86.44 202 MET A C 1
ATOM 1570 O O . MET A 1 202 ? -8.326 1.718 11.137 1.00 86.44 202 MET A O 1
ATOM 1574 N N . GLY A 1 203 ? -7.043 3.204 12.219 1.00 88.38 203 GLY A N 1
ATOM 1575 C CA . GLY A 1 203 ? -7.696 4.397 11.682 1.00 88.38 203 GLY A CA 1
ATOM 1576 C C . GLY A 1 203 ? -8.955 4.814 12.439 1.00 88.38 203 GLY A C 1
ATOM 1577 O O . GLY A 1 203 ? -9.776 5.549 11.888 1.00 88.38 203 GLY A O 1
ATOM 1578 N N . TYR A 1 204 ? -9.112 4.381 13.690 1.00 90.12 204 TYR A N 1
ATOM 1579 C CA . TYR A 1 204 ? -10.228 4.757 14.553 1.00 90.12 204 TYR A CA 1
ATOM 1580 C C . TYR A 1 204 ? -9.765 5.631 15.715 1.00 90.12 204 TYR A C 1
ATOM 1582 O O . TYR A 1 204 ? -8.594 5.675 16.071 1.00 90.12 204 TYR A O 1
ATOM 1590 N N . THR A 1 205 ? -10.690 6.358 16.325 1.00 90.06 205 THR A N 1
ATOM 1591 C CA . THR A 1 205 ? -10.431 7.209 17.490 1.00 90.06 205 THR A CA 1
ATOM 1592 C C . THR A 1 205 ? -11.620 7.168 18.434 1.00 90.06 205 THR A C 1
ATOM 1594 O O . THR A 1 205 ? -12.738 6.879 18.011 1.00 90.06 205 THR A O 1
ATOM 1597 N N . SER A 1 206 ? -11.382 7.460 19.708 1.00 90.25 206 SER A N 1
ATOM 1598 C CA . SER A 1 206 ? -12.419 7.545 20.736 1.00 90.25 206 SER A CA 1
ATOM 1599 C C . SER A 1 206 ? -12.640 8.983 21.193 1.00 90.25 206 SER A C 1
ATOM 1601 O O . SER A 1 206 ? -11.678 9.717 21.434 1.00 90.25 206 SER A O 1
ATOM 1603 N N . VAL A 1 207 ? -13.896 9.371 21.388 1.00 89.38 207 VAL A N 1
ATOM 1604 C CA . VAL A 1 207 ? -14.277 10.658 21.985 1.00 89.38 207 VAL A CA 1
ATOM 1605 C C . VAL A 1 207 ? -15.282 10.458 23.112 1.00 89.38 207 VAL A C 1
ATOM 1607 O O . VAL A 1 207 ? -16.043 9.494 23.103 1.00 89.38 207 VAL A O 1
ATOM 1610 N N . HIS A 1 208 ? -15.321 11.390 24.058 1.00 87.75 208 HIS A N 1
ATOM 1611 C CA . HIS A 1 208 ? -16.335 11.435 25.114 1.00 87.75 208 HIS A CA 1
ATOM 1612 C C . HIS A 1 208 ? -16.980 12.825 25.178 1.00 87.75 208 HIS A C 1
ATOM 1614 O O . HIS A 1 208 ? -16.439 13.805 24.662 1.00 87.75 208 HIS A O 1
ATOM 1620 N N . SER A 1 209 ? -18.162 12.918 25.787 1.00 83.12 209 SER A N 1
ATOM 1621 C CA . SER A 1 209 ? -18.889 14.186 25.935 1.00 83.12 209 SER A CA 1
ATOM 1622 C C . SER A 1 209 ? -18.203 15.105 26.955 1.00 83.12 209 SER A C 1
ATOM 1624 O O . SER A 1 209 ? -17.934 14.684 28.079 1.00 83.12 209 SER A O 1
ATOM 1626 N N . ALA A 1 210 ? -17.963 16.371 26.597 1.00 75.00 210 ALA A N 1
ATOM 1627 C CA . ALA A 1 210 ? -17.270 17.344 27.451 1.00 75.00 210 ALA A CA 1
ATOM 1628 C C . ALA A 1 210 ? -18.027 17.643 28.760 1.00 75.00 210 ALA A C 1
ATOM 1630 O O . ALA A 1 210 ? -17.411 17.904 29.791 1.00 75.00 210 ALA A O 1
ATOM 1631 N N . ALA A 1 211 ? -19.363 17.560 28.733 1.00 64.94 211 ALA A N 1
ATOM 1632 C CA . ALA A 1 211 ? -20.214 17.795 29.902 1.00 64.94 211 ALA A CA 1
ATOM 1633 C C . ALA A 1 211 ? -19.930 16.812 31.054 1.00 64.94 211 ALA A C 1
ATOM 1635 O O . ALA A 1 211 ? -20.055 17.175 32.219 1.00 64.94 211 ALA A O 1
ATOM 1636 N N . VAL A 1 212 ? -19.474 15.596 30.734 1.00 56.66 212 VAL A N 1
ATOM 1637 C CA . VAL A 1 212 ? -19.143 14.555 31.722 1.00 56.66 212 VAL A CA 1
ATOM 1638 C C . VAL A 1 212 ? -17.891 14.932 32.530 1.00 56.66 212 VAL A C 1
ATOM 1640 O O . VAL A 1 212 ? -17.778 14.584 33.701 1.00 56.66 212 VAL A O 1
ATOM 1643 N N . MET A 1 213 ? -16.972 15.713 31.952 1.00 50.94 213 MET A N 1
ATOM 1644 C CA . MET A 1 213 ? -15.727 16.114 32.619 1.00 50.94 213 MET A CA 1
ATOM 1645 C C . MET A 1 213 ? -15.932 17.264 33.622 1.00 50.94 213 MET A C 1
ATOM 1647 O O . MET A 1 213 ? -15.210 17.346 34.610 1.00 50.94 213 MET A O 1
ATOM 1651 N N . SER A 1 214 ? -16.943 18.119 33.406 1.00 46.09 214 SER A N 1
ATOM 1652 C CA . SER A 1 214 ? -17.273 19.248 34.295 1.00 46.09 214 SER A CA 1
ATOM 1653 C C . SER A 1 214 ? -18.027 18.838 35.567 1.00 46.09 214 SER A C 1
ATOM 1655 O O . SER A 1 214 ? -18.093 19.633 36.501 1.00 46.09 214 SER A O 1
ATOM 1657 N N . MET A 1 215 ? -18.622 17.642 35.604 1.00 46.38 215 MET A N 1
ATOM 1658 C CA . MET A 1 215 ? -19.368 17.138 36.767 1.00 46.38 215 MET A CA 1
ATOM 1659 C C . MET A 1 215 ? -18.488 16.309 37.718 1.00 46.38 215 MET A C 1
ATOM 1661 O O . MET A 1 215 ? -18.683 16.349 38.930 1.00 46.38 215 MET A O 1
ATOM 1665 N N . ASN A 1 216 ? -17.465 15.628 37.191 1.00 46.16 216 ASN A N 1
ATOM 1666 C CA . ASN A 1 216 ? -16.598 14.736 37.972 1.00 46.16 216 ASN A CA 1
ATOM 1667 C C . ASN A 1 216 ? -15.544 15.440 38.841 1.00 46.16 216 ASN A C 1
ATOM 1669 O O . ASN A 1 216 ? -14.833 14.769 39.585 1.00 46.16 216 ASN A O 1
ATOM 1673 N N . THR A 1 217 ? -15.423 16.768 38.791 1.00 50.09 217 THR A N 1
ATOM 1674 C CA . THR A 1 217 ? -14.534 17.492 39.712 1.00 50.09 217 THR A CA 1
ATOM 1675 C C . THR A 1 217 ? -15.128 17.663 41.111 1.00 50.09 217 THR A C 1
ATOM 1677 O O . THR A 1 217 ? -14.357 17.890 42.037 1.00 50.09 217 THR A O 1
ATOM 1680 N N . ASN A 1 218 ? -16.449 17.499 41.298 1.00 43.31 218 ASN A N 1
ATOM 1681 C CA . ASN A 1 218 ? -17.123 17.842 42.560 1.00 43.31 218 ASN A CA 1
ATOM 1682 C C . ASN A 1 218 ? -18.045 16.764 43.168 1.00 43.31 218 ASN A C 1
ATOM 1684 O O . ASN A 1 218 ? -18.663 17.040 44.193 1.00 43.31 218 ASN A O 1
ATOM 1688 N N . ALA A 1 219 ? -18.145 15.549 42.622 1.00 38.09 219 ALA A N 1
ATOM 1689 C CA . ALA A 1 219 ? -18.995 14.514 43.219 1.00 38.09 219 ALA A CA 1
ATOM 1690 C C . ALA A 1 219 ? -18.332 13.134 43.210 1.00 38.09 219 ALA A C 1
ATOM 1692 O 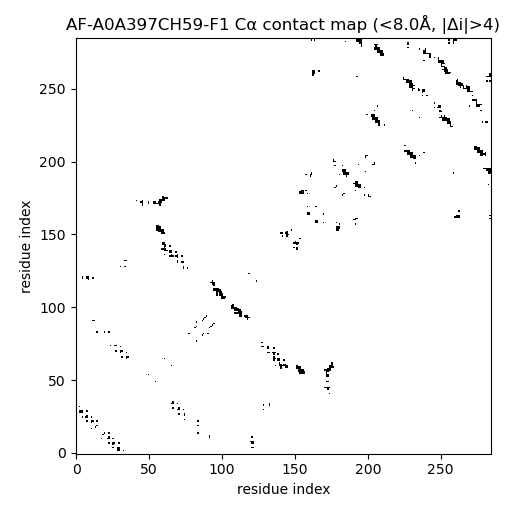O . ALA A 1 219 ? -18.128 12.502 42.177 1.00 38.09 219 ALA A O 1
ATOM 1693 N N . ARG A 1 220 ? -18.014 12.670 44.417 1.00 43.03 220 ARG A N 1
ATOM 1694 C CA . ARG A 1 220 ? -17.763 11.274 44.754 1.00 43.03 220 ARG A CA 1
ATOM 1695 C C . ARG A 1 220 ? -19.130 10.597 44.861 1.00 43.03 220 ARG A C 1
ATOM 1697 O O . ARG A 1 220 ? -19.648 10.569 45.962 1.00 43.03 220 ARG A O 1
ATOM 1704 N N . GLU A 1 221 ? -19.711 10.109 43.762 1.00 37.28 221 GLU A N 1
ATOM 1705 C CA . GLU A 1 221 ? -20.706 9.018 43.789 1.00 37.28 221 GLU A CA 1
ATOM 1706 C C . GLU A 1 221 ? -21.120 8.511 42.391 1.00 37.28 221 GLU A C 1
ATOM 1708 O O . GLU A 1 221 ? -21.298 9.278 41.453 1.00 37.28 221 GLU A O 1
ATOM 1713 N N . GLU A 1 222 ? -21.255 7.180 42.333 1.00 35.38 222 GLU A N 1
ATOM 1714 C CA . GLU A 1 222 ? -21.928 6.316 41.348 1.00 35.38 222 GLU A CA 1
ATOM 1715 C C . GLU A 1 222 ? -21.401 6.224 39.903 1.00 35.38 222 GLU A C 1
ATOM 1717 O O . GLU A 1 222 ? -21.774 6.987 39.022 1.00 35.38 222 GLU A O 1
ATOM 1722 N N . ASN A 1 223 ? -20.578 5.187 39.661 1.00 37.16 223 ASN A N 1
ATOM 1723 C CA . ASN A 1 223 ? -20.668 4.144 38.611 1.00 37.16 223 ASN A CA 1
ATOM 1724 C C . ASN A 1 223 ? -21.340 4.442 37.246 1.00 37.16 223 ASN A C 1
ATOM 1726 O O . ASN A 1 223 ? -21.800 3.518 36.574 1.00 37.16 223 ASN A O 1
ATOM 1730 N N . HIS A 1 224 ? -21.349 5.674 36.752 1.00 42.50 224 HIS A N 1
ATOM 1731 C CA . HIS A 1 224 ? -21.658 5.939 35.357 1.00 42.50 224 HIS A CA 1
ATOM 1732 C C . HIS A 1 224 ? -20.399 5.713 34.525 1.00 42.50 224 HIS A C 1
ATOM 1734 O O . HIS A 1 224 ? -19.571 6.603 34.341 1.00 42.50 224 HIS A O 1
ATOM 1740 N N . ALA A 1 225 ? -20.288 4.473 34.040 1.00 55.19 225 ALA A N 1
ATOM 1741 C CA . ALA A 1 225 ? -19.486 4.054 32.896 1.00 55.19 225 ALA A CA 1
ATOM 1742 C C . ALA A 1 225 ? -19.249 5.203 31.907 1.00 55.19 225 ALA A C 1
ATOM 1744 O O . ALA A 1 225 ? -20.182 5.541 31.182 1.00 55.19 225 ALA A O 1
ATOM 1745 N N . MET A 1 226 ? -18.067 5.830 31.891 1.00 65.75 226 MET A N 1
ATOM 1746 C CA . MET A 1 226 ? -17.764 6.884 30.925 1.00 65.75 226 MET A CA 1
ATOM 1747 C C . MET A 1 226 ? -17.874 6.281 29.521 1.00 65.75 226 MET A C 1
ATOM 1749 O O . MET A 1 226 ? -17.067 5.445 29.130 1.00 65.75 226 MET A O 1
ATOM 1753 N N . GLU A 1 227 ? -18.915 6.655 28.782 1.00 80.38 227 GLU A N 1
ATOM 1754 C CA . GLU A 1 227 ? -19.160 6.102 27.454 1.00 80.38 227 GLU A CA 1
ATOM 1755 C C . GLU A 1 227 ? -18.206 6.740 26.437 1.00 80.38 227 GLU A C 1
ATOM 1757 O O . GLU A 1 227 ? -18.210 7.961 26.234 1.00 80.38 227 GLU A O 1
ATOM 1762 N N . HIS A 1 228 ? -17.392 5.910 25.778 1.00 85.44 228 HIS A N 1
ATOM 1763 C CA . HIS A 1 228 ? -16.494 6.359 24.713 1.00 85.44 228 HIS A CA 1
ATOM 1764 C C . HIS A 1 228 ? -17.099 6.030 23.349 1.00 85.44 228 HIS A C 1
ATOM 1766 O O . HIS A 1 228 ? -17.358 4.871 23.031 1.00 85.44 228 HIS A O 1
ATOM 1772 N N . PHE A 1 229 ? -17.285 7.039 22.506 1.00 88.31 229 PHE A N 1
ATOM 1773 C CA . PHE A 1 229 ? -17.768 6.878 21.135 1.00 88.31 229 PHE A CA 1
ATOM 1774 C C . PHE A 1 229 ? -16.595 6.628 20.190 1.00 88.31 229 PHE A C 1
ATOM 1776 O O . PHE A 1 229 ? -15.654 7.422 20.153 1.00 88.31 229 PHE A O 1
ATOM 1783 N N . VAL A 1 230 ? -16.665 5.560 19.396 1.00 89.25 230 VAL A N 1
ATOM 1784 C CA . VAL A 1 230 ? -15.645 5.200 18.404 1.00 89.25 230 VAL A CA 1
ATOM 1785 C C . VAL A 1 230 ? -16.011 5.772 17.035 1.00 89.25 230 VAL A C 1
ATOM 1787 O O . VAL A 1 230 ? -17.111 5.557 16.520 1.00 89.25 230 VAL A O 1
ATOM 1790 N N . LEU A 1 231 ? -15.069 6.493 16.433 1.00 90.81 231 LEU A N 1
ATOM 1791 C CA . LEU A 1 231 ? -15.199 7.217 15.168 1.00 90.81 231 LEU A CA 1
ATOM 1792 C C . LEU A 1 231 ? -14.023 6.882 14.247 1.00 90.81 231 LEU A C 1
ATOM 1794 O O . LEU A 1 231 ? -12.952 6.510 14.722 1.00 90.81 231 LEU A O 1
ATOM 1798 N N . GLY A 1 232 ? -14.172 7.097 12.940 1.00 88.94 232 GLY A N 1
ATOM 1799 C CA . GLY A 1 232 ? -13.017 7.116 12.039 1.00 88.94 232 GLY A CA 1
ATOM 1800 C C . GLY A 1 232 ? -12.101 8.310 12.341 1.00 88.94 232 GLY A C 1
ATOM 1801 O O . GLY A 1 232 ? -12.576 9.394 12.680 1.00 88.94 232 GLY A O 1
ATOM 1802 N N . ILE A 1 233 ? -10.787 8.146 12.187 1.00 88.50 233 ILE A N 1
ATOM 1803 C CA . ILE A 1 233 ? -9.790 9.184 12.500 1.00 88.50 233 ILE A CA 1
ATOM 1804 C C . ILE A 1 233 ? -10.015 10.484 11.717 1.00 88.50 233 ILE A C 1
ATOM 1806 O O . ILE A 1 233 ? -9.829 11.576 12.246 1.00 88.50 233 ILE A O 1
ATOM 1810 N N . TYR A 1 234 ? -10.507 10.384 10.481 1.00 87.25 234 TYR A N 1
ATOM 1811 C CA . TYR A 1 234 ? -10.827 11.545 9.646 1.00 87.25 234 TYR A CA 1
ATOM 1812 C C . TYR A 1 234 ? -12.051 12.335 10.135 1.00 87.25 234 TYR A C 1
ATOM 1814 O O . TYR A 1 234 ? -12.187 13.519 9.825 1.00 87.25 234 TYR A O 1
ATOM 1822 N N . ASP A 1 235 ? -12.928 11.708 10.920 1.00 86.44 235 ASP A N 1
ATOM 1823 C CA . ASP A 1 235 ? -14.095 12.357 11.515 1.00 86.44 235 ASP A CA 1
ATOM 1824 C C . ASP A 1 235 ? -13.780 13.018 12.868 1.00 86.44 235 ASP A C 1
ATOM 1826 O O . ASP A 1 235 ? -14.585 13.816 13.356 1.00 86.44 235 ASP A O 1
ATOM 1830 N N . LEU A 1 236 ? -12.588 12.789 13.436 1.00 86.88 236 LEU A N 1
ATOM 1831 C CA . LEU A 1 236 ? -12.158 13.383 14.706 1.00 86.88 236 LEU A CA 1
ATOM 1832 C C . LEU A 1 236 ? -12.180 14.916 14.665 1.00 86.88 236 LEU A C 1
ATOM 1834 O O . LEU A 1 236 ? -12.708 15.560 15.570 1.00 86.88 236 LEU A O 1
ATOM 1838 N N . ILE A 1 237 ? -11.661 15.515 13.589 1.00 85.75 237 ILE A N 1
ATOM 1839 C CA . ILE A 1 237 ? -11.628 16.978 13.432 1.00 85.75 237 ILE A CA 1
ATOM 1840 C C . ILE A 1 237 ? -13.055 17.547 13.484 1.00 85.75 237 ILE A C 1
ATOM 1842 O O . ILE A 1 237 ? -13.307 18.561 14.131 1.00 85.75 237 ILE A O 1
ATOM 1846 N N . ARG A 1 238 ? -14.018 16.862 12.855 1.00 83.00 238 ARG A N 1
ATOM 1847 C CA . ARG A 1 238 ? -15.434 17.264 12.860 1.00 83.00 238 ARG A CA 1
ATOM 1848 C C . ARG A 1 238 ? -16.092 17.053 14.225 1.00 83.00 238 ARG A C 1
ATOM 1850 O O . ARG A 1 238 ? -16.977 17.825 14.596 1.00 83.00 238 ARG A O 1
ATOM 1857 N N . ALA A 1 239 ? -15.663 16.028 14.960 1.00 82.81 239 ALA A N 1
ATOM 1858 C CA . ALA A 1 239 ? -16.144 15.717 16.302 1.00 82.81 239 ALA A CA 1
ATOM 1859 C C . ALA A 1 239 ? -15.670 16.726 17.360 1.00 82.81 239 ALA A C 1
ATOM 1861 O O . ALA A 1 239 ? -16.403 16.996 18.306 1.00 82.81 239 ALA A O 1
ATOM 1862 N N . ILE A 1 240 ? -14.490 17.325 17.186 1.00 83.81 240 ILE A N 1
ATOM 1863 C CA . ILE A 1 240 ? -13.951 18.329 18.120 1.00 83.81 240 ILE A CA 1
ATOM 1864 C C . ILE A 1 240 ? -14.387 19.753 17.736 1.00 83.81 240 ILE A C 1
ATOM 1866 O O . ILE A 1 240 ? -14.439 20.639 18.587 1.00 83.81 240 ILE A O 1
ATOM 1870 N N . MET A 1 241 ? -14.736 19.999 16.466 1.00 82.81 241 MET A N 1
ATOM 1871 C CA . MET A 1 241 ? -15.190 21.324 16.032 1.00 82.81 241 MET A CA 1
ATOM 1872 C C . MET A 1 241 ? -16.411 21.818 16.834 1.00 82.81 241 MET A C 1
ATOM 1874 O O . MET A 1 241 ? -17.315 21.020 17.114 1.00 82.81 241 MET A O 1
ATOM 1878 N N . PRO A 1 242 ? -16.477 23.135 17.137 1.00 76.25 242 PRO A N 1
ATOM 1879 C CA . PRO A 1 242 ? -17.608 23.737 17.834 1.00 76.25 242 PRO A CA 1
ATOM 1880 C C . PRO A 1 242 ? -18.925 23.448 17.118 1.00 76.25 242 PRO A C 1
ATOM 1882 O O . PRO A 1 242 ? -18.981 23.461 15.885 1.00 76.25 242 PRO A O 1
ATOM 1885 N N . VAL A 1 243 ? -19.990 23.260 17.900 1.00 72.38 243 VAL A N 1
ATOM 1886 C CA . VAL A 1 243 ? -21.335 22.897 17.421 1.00 72.38 243 VAL A CA 1
ATOM 1887 C C . VAL A 1 243 ? -21.803 23.803 16.276 1.00 72.38 243 VAL A C 1
ATOM 1889 O O . VAL A 1 243 ? -22.247 23.303 15.245 1.00 72.38 243 VAL A O 1
ATOM 1892 N N . LEU A 1 244 ? -21.584 25.120 16.382 1.00 63.19 244 LEU A N 1
ATOM 1893 C CA . LEU A 1 244 ? -21.986 26.095 15.357 1.00 63.19 244 LEU A CA 1
ATOM 1894 C C . LEU A 1 244 ? -21.315 25.894 13.986 1.00 63.19 244 LEU A C 1
ATOM 1896 O O . LEU A 1 244 ? -21.824 26.375 12.976 1.00 63.19 244 LEU A O 1
ATOM 1900 N N . ARG A 1 245 ? -20.174 25.197 13.920 1.00 71.00 245 ARG A N 1
ATOM 1901 C CA . ARG A 1 245 ? -19.421 24.969 12.674 1.00 71.00 245 ARG A CA 1
ATOM 1902 C C . ARG A 1 245 ? -19.613 23.556 12.111 1.00 71.00 245 ARG A C 1
ATOM 1904 O O . ARG A 1 245 ? -19.098 23.249 11.033 1.00 71.00 245 ARG A O 1
ATOM 1911 N N . ARG A 1 246 ? -20.367 22.691 12.799 1.00 76.25 246 ARG A N 1
ATOM 1912 C CA . ARG A 1 246 ? -20.580 21.292 12.411 1.00 76.25 246 ARG A CA 1
ATOM 1913 C C . ARG A 1 246 ? -21.716 21.178 11.388 1.00 76.25 246 ARG A C 1
ATOM 1915 O O . ARG A 1 246 ? -22.874 21.000 11.737 1.00 76.25 246 ARG A O 1
ATOM 1922 N N . ARG A 1 247 ? -21.377 21.234 10.093 1.00 75.12 247 ARG A N 1
ATOM 1923 C CA . ARG A 1 247 ? -22.358 21.071 8.994 1.00 75.12 247 ARG A CA 1
ATOM 1924 C C . ARG A 1 247 ? -22.903 19.648 8.842 1.00 75.12 247 ARG A C 1
ATOM 1926 O O . ARG A 1 247 ? -23.992 19.471 8.310 1.00 75.12 247 ARG A O 1
ATOM 1933 N N . ARG A 1 248 ? -22.130 18.632 9.235 1.00 79.75 248 ARG A N 1
ATOM 1934 C CA . ARG A 1 248 ? -22.532 17.218 9.195 1.00 79.75 248 ARG A CA 1
ATOM 1935 C C . ARG A 1 248 ? -22.019 16.516 10.449 1.00 79.75 248 ARG A C 1
ATOM 1937 O O . ARG A 1 248 ? -20.816 16.618 10.712 1.00 79.75 248 ARG A O 1
ATOM 1944 N N . PRO A 1 249 ? -22.884 15.840 11.222 1.00 81.12 249 PRO A N 1
ATOM 1945 C CA . PRO A 1 249 ? -22.437 15.126 12.401 1.00 81.12 249 PRO A CA 1
ATOM 1946 C C . PRO A 1 249 ? -21.616 13.892 11.989 1.00 81.12 249 PRO A C 1
ATOM 1948 O O . PRO A 1 249 ? -21.980 13.204 11.031 1.00 81.12 249 PRO A O 1
ATOM 1951 N N . PRO A 1 250 ? -20.479 13.634 12.658 1.00 84.81 250 PRO A N 1
ATOM 1952 C CA . PRO A 1 250 ? -19.640 12.478 12.359 1.00 84.81 250 PRO A CA 1
ATOM 1953 C C . PRO A 1 250 ? -20.373 11.174 12.704 1.00 84.81 250 PRO A C 1
ATOM 1955 O O . PRO A 1 250 ? -21.193 11.130 13.629 1.00 84.81 250 PRO A O 1
ATOM 1958 N N . ARG A 1 251 ? -20.085 10.111 11.946 1.00 86.25 251 ARG A N 1
ATOM 1959 C CA . ARG A 1 251 ? -20.736 8.802 12.105 1.00 86.25 251 ARG A CA 1
ATOM 1960 C C . ARG A 1 251 ? -20.067 7.996 13.209 1.00 86.25 251 ARG A C 1
ATOM 1962 O O . ARG A 1 251 ? -18.844 7.866 13.231 1.00 86.25 251 ARG A O 1
ATOM 1969 N N . VAL A 1 252 ? -20.882 7.413 14.079 1.00 87.44 252 VAL A N 1
ATOM 1970 C CA . VAL A 1 252 ? -20.431 6.561 15.182 1.00 87.44 252 VAL A CA 1
ATOM 1971 C C . VAL A 1 252 ? -20.360 5.120 14.694 1.00 87.44 252 VAL A C 1
ATOM 1973 O O . VAL A 1 252 ? -21.332 4.605 14.150 1.00 87.44 252 VAL A O 1
ATOM 1976 N N . HIS A 1 253 ? -19.208 4.475 14.874 1.00 84.81 253 HIS A N 1
ATOM 1977 C CA . HIS A 1 253 ? -19.032 3.053 14.552 1.00 84.81 253 HIS A CA 1
ATOM 1978 C C . HIS A 1 253 ? -19.475 2.150 15.706 1.00 84.81 253 HIS A C 1
ATOM 1980 O O . HIS A 1 253 ? -19.974 1.047 15.490 1.00 84.81 253 HIS A O 1
ATOM 1986 N N . GLY A 1 254 ? -19.335 2.629 16.938 1.00 87.62 254 GLY A N 1
ATOM 1987 C CA . GLY A 1 254 ? -19.826 1.951 18.127 1.00 87.62 254 GLY A CA 1
ATOM 1988 C C . GLY A 1 254 ? -19.502 2.724 19.390 1.00 87.62 254 GLY A C 1
ATOM 1989 O O . GLY A 1 254 ? -18.882 3.791 19.336 1.00 87.62 254 GLY A O 1
ATOM 1990 N N . THR A 1 255 ? -19.922 2.178 20.519 1.00 88.38 255 THR A N 1
ATOM 1991 C CA . THR A 1 255 ? -19.615 2.712 21.843 1.00 88.38 255 THR A CA 1
ATOM 1992 C C . THR A 1 255 ? -18.854 1.680 22.658 1.00 88.38 255 THR A C 1
ATOM 1994 O O . THR A 1 255 ? -19.081 0.478 22.538 1.00 88.38 255 THR A O 1
ATOM 1997 N N . ILE A 1 256 ? -17.890 2.150 23.443 1.00 86.44 256 ILE A N 1
ATOM 1998 C CA . ILE A 1 256 ? -17.157 1.335 24.405 1.00 86.44 256 ILE A CA 1
ATOM 1999 C C . ILE A 1 256 ? -17.720 1.675 25.777 1.00 86.44 256 ILE A C 1
ATOM 2001 O O . ILE A 1 256 ? -17.672 2.830 26.208 1.00 86.44 256 ILE A O 1
ATOM 2005 N N . GLN A 1 257 ? -18.255 0.658 26.443 1.00 84.19 257 GLN A N 1
ATOM 2006 C CA . GLN A 1 257 ? -18.711 0.730 27.825 1.00 84.19 257 GLN A CA 1
ATOM 2007 C C . GLN A 1 257 ? -18.084 -0.440 28.588 1.00 84.19 257 GLN A C 1
ATOM 2009 O O . GLN A 1 257 ? -18.282 -1.594 28.214 1.00 84.19 257 GLN A O 1
ATOM 2014 N N . HIS A 1 258 ? -17.313 -0.165 29.645 1.00 80.62 258 HIS A N 1
ATOM 2015 C CA . HIS A 1 258 ? -16.637 -1.196 30.452 1.00 80.62 258 HIS A CA 1
ATOM 2016 C C . HIS A 1 258 ? -15.801 -2.187 29.616 1.00 80.62 258 HIS A C 1
ATOM 2018 O O . HIS A 1 258 ? -15.878 -3.403 29.798 1.00 80.62 258 HIS A O 1
ATOM 2024 N N . ASN A 1 259 ? -15.009 -1.670 28.673 1.00 80.38 259 ASN A N 1
ATOM 2025 C CA . ASN A 1 259 ? -14.225 -2.439 27.697 1.00 80.38 259 ASN A CA 1
ATOM 2026 C C . ASN A 1 259 ? -15.024 -3.339 26.728 1.00 80.38 259 ASN A C 1
ATOM 2028 O O . ASN A 1 259 ? -14.415 -4.011 25.894 1.00 80.38 259 ASN A O 1
ATOM 2032 N N . ALA A 1 260 ? -16.358 -3.366 26.796 1.00 83.00 260 ALA A N 1
ATOM 2033 C CA . ALA A 1 260 ? -17.196 -4.059 25.825 1.00 83.00 260 ALA A CA 1
ATOM 2034 C C . ALA A 1 260 ? -17.531 -3.113 24.672 1.00 83.00 260 ALA A C 1
ATOM 2036 O O . ALA A 1 260 ? -17.977 -1.983 24.896 1.00 83.00 260 ALA A O 1
ATOM 2037 N N . PHE A 1 261 ? -17.313 -3.567 23.439 1.00 85.81 261 PHE A N 1
ATOM 2038 C CA . PHE A 1 261 ? -17.686 -2.796 22.264 1.00 85.81 261 PHE A CA 1
ATOM 2039 C C . PHE A 1 261 ? -19.110 -3.131 21.805 1.00 85.81 261 PHE A C 1
ATOM 2041 O O . PHE A 1 261 ? -19.457 -4.276 21.519 1.00 85.81 261 PHE A O 1
ATOM 2048 N N . LEU A 1 262 ? -19.939 -2.097 21.697 1.00 85.94 262 LEU A N 1
ATOM 2049 C CA . LEU A 1 262 ? -21.293 -2.174 21.169 1.00 85.94 262 LEU A CA 1
ATOM 2050 C C . LEU A 1 262 ? -21.314 -1.528 19.786 1.00 85.94 262 LEU A C 1
ATOM 2052 O O . LEU A 1 262 ? -21.167 -0.312 19.646 1.00 85.94 262 LEU A O 1
ATOM 2056 N N . SER A 1 263 ? -21.489 -2.348 18.749 1.00 84.25 263 SER A N 1
ATOM 2057 C CA . SER A 1 263 ? -21.562 -1.858 17.372 1.00 84.25 263 SER A CA 1
ATOM 2058 C C . SER A 1 263 ? -22.803 -0.984 17.181 1.00 84.25 263 SER A C 1
ATOM 2060 O O . SER A 1 263 ? -23.928 -1.390 17.485 1.00 84.25 263 SER A O 1
ATOM 2062 N N . ALA A 1 264 ? -22.597 0.228 16.669 1.00 81.94 264 ALA A N 1
ATOM 2063 C CA . ALA A 1 264 ? -23.683 1.139 16.355 1.00 81.94 264 ALA A CA 1
ATOM 2064 C C . ALA A 1 264 ? -24.238 0.842 14.957 1.00 81.94 264 ALA A C 1
ATOM 2066 O O . ALA A 1 264 ? -23.513 0.466 14.033 1.00 81.94 264 ALA A O 1
ATOM 2067 N N . LYS A 1 265 ? -25.545 1.057 14.771 1.00 79.06 265 LYS A N 1
ATOM 2068 C CA . LYS A 1 265 ? -26.143 1.017 13.430 1.00 79.06 265 LYS A CA 1
ATOM 2069 C C . LYS A 1 265 ? -25.504 2.101 12.561 1.00 79.06 265 LYS A C 1
ATOM 2071 O O . LYS A 1 265 ? -25.203 3.192 13.035 1.00 79.06 265 LYS A O 1
ATOM 2076 N N . SER A 1 266 ? -25.380 1.835 11.264 1.00 71.00 266 SER A N 1
ATOM 2077 C CA . SER A 1 266 ? -24.706 2.721 10.302 1.00 71.00 266 SER A CA 1
ATOM 2078 C C . SER A 1 266 ? -25.299 4.141 10.209 1.00 71.00 266 SER A C 1
ATOM 2080 O O . SER A 1 266 ? -24.647 5.047 9.684 1.00 71.00 266 SER A O 1
ATOM 2082 N N . THR A 1 267 ? -26.516 4.351 10.710 1.00 75.94 267 THR A N 1
ATOM 2083 C CA . THR A 1 267 ? -27.230 5.635 10.750 1.00 75.94 267 THR A CA 1
ATOM 2084 C C . THR A 1 267 ? -26.957 6.463 12.006 1.00 75.94 267 THR A C 1
ATOM 2086 O O . THR A 1 267 ? -27.409 7.602 12.078 1.00 75.94 267 THR A O 1
ATOM 2089 N N . VAL A 1 268 ? -26.252 5.922 13.002 1.00 81.81 268 VAL A N 1
ATOM 2090 C CA . VAL A 1 268 ? -25.998 6.621 14.266 1.00 81.81 268 VAL A CA 1
ATOM 2091 C C . VAL A 1 268 ? -24.895 7.658 14.070 1.00 81.81 268 VAL A C 1
ATOM 2093 O O . VAL A 1 268 ? -23.787 7.361 13.617 1.00 81.81 268 VAL A O 1
ATOM 2096 N N . THR A 1 269 ? -25.200 8.898 14.428 1.00 85.44 269 THR A N 1
ATOM 2097 C CA . THR A 1 269 ? -24.262 10.021 14.392 1.00 85.44 269 THR A CA 1
ATOM 2098 C C . THR A 1 269 ? -24.108 10.613 15.780 1.00 85.44 269 THR A C 1
ATOM 2100 O O . THR A 1 269 ? -25.008 10.483 16.609 1.00 85.44 269 THR A O 1
ATOM 2103 N N . LEU A 1 270 ? -22.989 11.293 16.033 1.00 81.31 270 LEU A N 1
ATOM 2104 C CA . LEU A 1 270 ? -22.834 12.031 17.284 1.00 81.31 270 LEU A CA 1
ATOM 2105 C C . LEU A 1 270 ? -23.930 13.087 17.420 1.00 81.31 270 LEU A C 1
ATOM 2107 O O . LEU A 1 270 ? -24.313 13.728 16.437 1.00 81.31 270 LEU A O 1
ATOM 2111 N N . ASP A 1 271 ? -24.372 13.291 18.657 1.00 80.81 271 ASP A N 1
ATOM 2112 C CA . ASP A 1 271 ? -25.308 14.353 18.998 1.00 80.81 271 ASP A CA 1
ATOM 2113 C C . ASP A 1 271 ? -24.742 15.705 18.538 1.00 80.81 271 ASP A C 1
ATOM 2115 O O . ASP A 1 271 ? -23.630 16.104 18.897 1.00 80.81 271 ASP A O 1
ATOM 2119 N N . ALA A 1 272 ? -25.491 16.402 17.687 1.00 74.38 272 ALA A N 1
ATOM 2120 C CA . ALA A 1 272 ? -25.059 17.672 17.123 1.00 74.38 272 ALA A CA 1
ATOM 2121 C C . ALA A 1 272 ? -24.954 18.764 18.193 1.00 74.38 272 ALA A C 1
ATOM 2123 O O . ALA A 1 272 ? -24.181 19.699 18.017 1.00 74.38 272 ALA A O 1
ATOM 2124 N N . THR A 1 273 ? -25.693 18.634 19.296 1.00 76.12 273 THR A N 1
ATOM 2125 C CA . THR A 1 273 ? -25.785 19.651 20.349 1.00 76.12 273 THR A CA 1
ATOM 2126 C C . THR A 1 273 ? -24.657 19.569 21.373 1.00 76.12 273 THR A C 1
ATOM 2128 O O . THR A 1 273 ? -24.398 20.536 22.089 1.00 76.12 273 THR A O 1
ATOM 2131 N N . ARG A 1 274 ? -23.950 18.434 21.430 1.00 80.38 274 ARG A N 1
ATOM 2132 C CA . ARG A 1 274 ? -22.906 18.176 22.424 1.00 80.38 274 ARG A CA 1
ATOM 2133 C C . ARG A 1 274 ? -21.517 18.481 21.880 1.00 80.38 274 ARG A C 1
ATOM 2135 O O . ARG A 1 274 ? -21.178 18.190 20.727 1.00 80.38 274 ARG A O 1
ATOM 2142 N N . THR A 1 275 ? -20.687 19.032 22.755 1.00 81.50 275 THR A N 1
ATOM 2143 C CA . THR A 1 275 ? -19.248 19.157 22.543 1.00 81.50 275 THR A CA 1
ATOM 2144 C C . THR A 1 275 ? -18.562 17.866 22.975 1.00 81.50 275 THR A C 1
ATOM 2146 O O . THR A 1 275 ? -18.886 17.282 24.009 1.00 81.50 275 THR A O 1
ATOM 2149 N N . PHE A 1 276 ? -17.615 17.405 22.162 1.00 84.12 276 PHE A N 1
ATOM 2150 C CA . PHE A 1 276 ? -16.865 16.182 22.420 1.00 84.12 276 PHE A CA 1
ATOM 2151 C C . PHE A 1 276 ? -15.384 16.506 22.542 1.00 84.12 276 PHE A C 1
ATOM 2153 O O . PHE A 1 276 ? -14.870 17.380 21.840 1.00 84.12 276 PHE A O 1
ATOM 2160 N N . VAL A 1 277 ? -14.706 15.784 23.426 1.00 86.38 277 VAL A N 1
ATOM 2161 C CA . VAL A 1 277 ? -13.265 15.889 23.644 1.00 86.38 277 VAL A CA 1
ATOM 2162 C C . VAL A 1 277 ? -12.616 14.577 23.230 1.00 86.38 277 VAL A C 1
ATOM 2164 O O . VAL A 1 277 ? -13.185 13.493 23.388 1.00 86.38 277 VAL A O 1
ATOM 2167 N N . TYR A 1 278 ? -11.417 14.685 22.666 1.00 87.00 278 TYR A N 1
ATOM 2168 C CA . TYR A 1 278 ? -10.596 13.529 22.344 1.00 87.00 278 TYR A CA 1
ATOM 2169 C C . TYR A 1 278 ? -10.287 12.718 23.608 1.00 87.00 278 TYR A C 1
ATOM 2171 O O . TYR A 1 278 ? -9.789 13.251 24.599 1.00 87.00 278 TYR A O 1
ATOM 2179 N N . SER A 1 279 ? -10.557 11.417 23.548 1.00 84.31 279 SER A N 1
ATOM 2180 C CA . SER A 1 279 ? -10.170 10.458 24.574 1.00 84.31 279 SER A CA 1
ATOM 2181 C C . SER A 1 279 ? -8.953 9.680 24.094 1.00 84.31 279 SER A C 1
ATOM 2183 O O . SER A 1 279 ? -8.905 9.260 22.938 1.00 84.31 279 SER A O 1
ATOM 2185 N N . ARG A 1 280 ? -8.007 9.400 25.000 1.00 77.94 280 ARG A N 1
ATOM 2186 C CA . ARG A 1 280 ? -6.938 8.420 24.731 1.00 77.94 280 ARG A CA 1
ATOM 2187 C C . ARG A 1 280 ? -7.480 6.994 24.560 1.00 77.94 280 ARG A C 1
ATOM 2189 O O . ARG A 1 280 ? -6.734 6.140 24.096 1.00 77.94 280 ARG A O 1
ATOM 2196 N N . GLY A 1 281 ? -8.756 6.782 24.889 1.00 75.75 281 GLY A N 1
ATOM 2197 C CA . GLY A 1 281 ? -9.511 5.558 24.658 1.00 75.75 281 GLY A CA 1
ATOM 2198 C C . GLY A 1 281 ? -9.376 4.526 25.763 1.00 75.75 281 GLY A C 1
ATOM 2199 O O . GLY A 1 281 ? -8.486 4.598 26.609 1.00 75.75 281 GLY A O 1
ATOM 2200 N N . GLU A 1 282 ? -10.278 3.553 25.718 1.00 81.50 282 GLU A N 1
ATOM 2201 C CA . GLU A 1 282 ? -10.275 2.354 26.554 1.00 81.50 282 GLU A CA 1
ATOM 2202 C C . GLU A 1 282 ? -10.003 1.114 25.705 1.00 81.50 282 GLU A C 1
ATOM 2204 O O . GLU A 1 282 ? -10.105 1.143 24.473 1.00 81.50 282 GLU A O 1
ATOM 2209 N N . CYS A 1 283 ? -9.603 0.027 26.363 1.00 82.44 283 CYS A N 1
ATOM 2210 C CA . CYS A 1 283 ? -9.400 -1.238 25.672 1.00 82.44 283 CYS A CA 1
ATOM 2211 C C . CYS A 1 283 ? -10.752 -1.752 25.161 1.00 82.44 283 CYS A C 1
ATOM 2213 O O . CYS A 1 283 ? -11.753 -1.623 25.856 1.00 82.44 283 CYS A O 1
ATOM 2215 N N . CYS A 1 284 ? -10.806 -2.340 23.965 1.00 82.94 284 CYS A N 1
ATOM 2216 C CA . CYS A 1 284 ? -12.070 -2.823 23.398 1.00 82.94 284 CYS A CA 1
ATOM 2217 C C . CYS A 1 284 ? -12.030 -4.313 23.043 1.00 82.94 284 CYS A C 1
ATOM 2219 O O . CYS A 1 284 ? -11.061 -4.815 22.465 1.00 82.94 284 CYS A O 1
ATOM 2221 N N . GLY A 1 285 ? -13.088 -5.018 23.439 1.00 73.62 285 GLY A N 1
ATOM 2222 C CA . GLY A 1 285 ? -13.276 -6.464 23.338 1.00 73.62 285 GLY A CA 1
ATOM 2223 C C . GLY A 1 285 ? -14.643 -6.812 22.800 1.00 73.62 285 GLY A C 1
ATOM 2224 O O . GLY A 1 285 ? -15.609 -6.063 23.060 1.00 73.62 285 GLY A O 1
#